Protein AF-A0A967KIM6-F1 (afdb_monomer_lite)

Secondary structure (DSSP, 8-state):
-PPPPHHHHHHHHH--SHHHHHHHHHHHHHTT-HHHHHHHHHHHHHH-TT-HHHHHHHHHHHHHTT-HHHHHHH-SS--HHHHHHTT-HHHHHHHHHHHHHH-TT-HHHHHHHHHHHHHTT-HHHHHHHHTTTTTTHHHHTS----HHHHHHHHHHHHHHHHH--HHHHHHHHHHHHHHHHSS----SHHHHHHHHHHHHHTT-HHHHHHHGGGGGG-SSPP-HHHHHT-GGGGGGTT-HHHHHHHHHHHHHHHHHHHHHHHHHHHHT---

Structure (mmCIF, N/CA/C/O backbone):
data_AF-A0A967KIM6-F1
#
_entry.id   AF-A0A967KIM6-F1
#
loop_
_atom_site.group_PDB
_atom_site.id
_atom_site.type_symbol
_atom_site.label_atom_id
_atom_site.label_alt_id
_atom_site.label_comp_id
_atom_site.label_asym_id
_atom_site.label_entity_id
_atom_site.label_seq_id
_atom_site.pdbx_PDB_ins_code
_atom_site.Cartn_x
_atom_site.Cartn_y
_atom_site.Cartn_z
_atom_site.occupancy
_atom_site.B_iso_or_equiv
_atom_site.auth_seq_id
_atom_site.auth_comp_id
_atom_site.auth_asym_id
_atom_site.auth_atom_id
_atom_site.pdbx_PDB_model_num
ATOM 1 N N . MET A 1 1 ? 11.044 12.280 -27.067 1.00 48.12 1 MET A N 1
ATOM 2 C CA . MET A 1 1 ? 11.956 12.608 -25.956 1.00 48.12 1 MET A CA 1
ATOM 3 C C . MET A 1 1 ? 11.831 14.060 -25.535 1.00 48.12 1 MET A C 1
ATOM 5 O O . MET A 1 1 ? 12.559 14.940 -25.991 1.00 48.12 1 MET A O 1
ATOM 9 N N . GLU A 1 2 ? 10.871 14.300 -24.650 1.00 50.97 2 GLU A N 1
ATOM 10 C CA . GLU A 1 2 ? 10.953 15.397 -23.688 1.00 50.97 2 GLU A CA 1
ATOM 11 C C . GLU A 1 2 ? 12.298 15.281 -22.944 1.00 50.97 2 GLU A C 1
ATOM 13 O O . GLU A 1 2 ? 12.775 14.167 -22.712 1.00 50.97 2 GLU A O 1
ATOM 18 N N . LYS A 1 3 ? 12.982 16.397 -22.661 1.00 58.88 3 LYS A N 1
ATOM 19 C CA . LYS A 1 3 ? 14.259 16.331 -21.932 1.00 58.88 3 LYS A CA 1
ATOM 20 C C . LYS A 1 3 ? 14.000 15.698 -20.567 1.00 58.88 3 LYS A C 1
ATOM 22 O O . LYS A 1 3 ? 13.143 16.191 -19.837 1.00 58.88 3 LYS A O 1
ATOM 27 N N . LEU A 1 4 ? 14.745 14.643 -20.238 1.00 64.88 4 LEU A N 1
ATOM 28 C CA . LEU A 1 4 ? 14.699 14.045 -18.909 1.00 64.88 4 LEU A CA 1
ATOM 29 C C . LEU A 1 4 ? 14.983 15.133 -17.855 1.00 64.88 4 LEU A C 1
ATOM 31 O O . LEU A 1 4 ? 15.808 16.022 -18.103 1.00 64.88 4 LEU A O 1
ATOM 35 N N . PRO A 1 5 ? 14.298 15.107 -16.697 1.00 75.31 5 PRO A N 1
ATOM 36 C CA . PRO A 1 5 ? 14.637 15.966 -15.573 1.00 75.31 5 PRO A CA 1
ATOM 37 C C . PRO A 1 5 ? 16.145 15.905 -15.274 1.00 75.31 5 PRO A C 1
ATOM 39 O O . PRO A 1 5 ? 16.721 14.818 -15.375 1.00 75.31 5 PRO A O 1
ATOM 42 N N . PRO A 1 6 ? 16.783 17.022 -14.867 1.00 82.12 6 PRO A N 1
ATOM 43 C CA . PRO A 1 6 ? 18.225 17.063 -14.614 1.00 82.12 6 PRO A CA 1
ATOM 44 C C . PRO A 1 6 ? 18.710 15.933 -13.703 1.00 82.12 6 PRO A C 1
ATOM 46 O O . PRO A 1 6 ? 19.681 15.275 -14.032 1.00 82.12 6 PRO A O 1
ATOM 49 N N . VAL A 1 7 ? 17.948 15.608 -12.651 1.00 83.56 7 VAL A N 1
ATOM 50 C CA . VAL A 1 7 ? 18.282 14.520 -11.717 1.00 83.56 7 VAL A CA 1
ATOM 51 C C . VAL A 1 7 ? 18.381 13.142 -12.381 1.00 83.56 7 VAL A C 1
ATOM 53 O O . VAL A 1 7 ? 19.231 12.352 -11.997 1.00 83.56 7 VAL A O 1
ATOM 56 N N . ILE A 1 8 ? 17.548 12.841 -13.384 1.00 81.56 8 ILE A N 1
ATOM 57 C CA . ILE A 1 8 ? 17.617 11.556 -14.098 1.00 81.56 8 ILE A CA 1
ATOM 58 C C . ILE A 1 8 ? 18.852 11.533 -14.997 1.00 81.56 8 ILE A C 1
ATOM 60 O O . ILE A 1 8 ? 19.561 10.535 -15.024 1.00 81.56 8 ILE A O 1
ATOM 64 N N . THR A 1 9 ? 19.139 12.657 -15.661 1.00 80.88 9 THR A N 1
ATOM 65 C CA . THR A 1 9 ? 20.346 12.793 -16.493 1.00 80.88 9 THR A CA 1
ATOM 66 C C . THR A 1 9 ? 21.602 12.631 -15.634 1.00 80.88 9 THR A C 1
ATOM 68 O O . THR A 1 9 ? 22.497 11.879 -15.998 1.00 80.88 9 THR A O 1
ATOM 71 N N . ASP A 1 10 ? 21.633 13.261 -14.456 1.00 83.31 10 ASP A N 1
ATOM 72 C CA . ASP A 1 10 ? 22.741 13.150 -13.505 1.00 83.31 10 ASP A CA 1
ATOM 73 C C . ASP A 1 10 ? 22.936 11.697 -13.026 1.00 83.31 10 ASP A C 1
ATOM 75 O O . ASP A 1 10 ? 24.069 11.239 -12.900 1.00 83.31 10 ASP A O 1
ATOM 79 N N . ILE A 1 11 ? 21.850 10.951 -12.773 1.00 84.44 11 ILE A N 1
ATOM 80 C CA . ILE A 1 11 ? 21.923 9.535 -12.370 1.00 84.44 11 ILE A CA 1
ATOM 81 C C . ILE A 1 11 ? 22.525 8.677 -13.489 1.00 84.44 11 ILE A C 1
ATOM 83 O O . ILE A 1 11 ? 23.460 7.922 -13.223 1.00 84.44 11 ILE A O 1
ATOM 87 N N . GLU A 1 12 ? 22.026 8.810 -14.722 1.00 79.00 12 GLU A N 1
ATOM 88 C CA . GLU A 1 12 ? 22.531 8.054 -15.878 1.00 79.00 12 GLU A CA 1
ATOM 89 C C . GLU A 1 12 ? 24.001 8.378 -16.186 1.00 79.00 12 GLU A C 1
ATOM 91 O O . GLU A 1 12 ? 24.784 7.483 -16.499 1.00 79.00 12 GLU A O 1
ATOM 96 N N . GLU A 1 13 ? 24.405 9.649 -16.069 1.00 81.31 13 GLU A N 1
ATOM 97 C CA . GLU A 1 13 ? 25.794 10.070 -16.293 1.00 81.31 13 GLU A CA 1
ATOM 98 C C . GLU A 1 13 ? 26.760 9.520 -15.231 1.00 81.31 13 G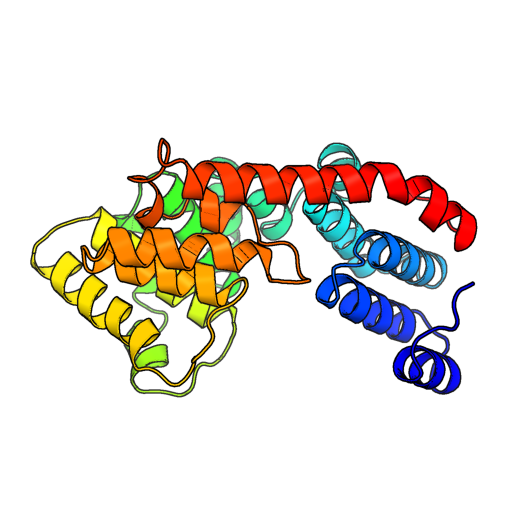LU A C 1
ATOM 100 O O . GLU A 1 13 ? 27.939 9.296 -15.522 1.00 81.31 13 GLU A O 1
ATOM 105 N N . LEU A 1 14 ? 26.282 9.303 -14.001 1.00 80.81 14 LEU A N 1
ATOM 106 C CA . LEU A 1 14 ? 27.090 8.772 -12.904 1.00 80.81 14 LEU A CA 1
ATOM 107 C C . LEU A 1 14 ? 27.183 7.240 -12.931 1.00 80.81 14 LEU A C 1
ATOM 109 O O . LEU A 1 14 ? 28.257 6.699 -12.655 1.00 80.81 14 LEU A O 1
ATOM 113 N N . PHE A 1 15 ? 26.088 6.547 -13.258 1.00 79.31 15 PHE A N 1
ATOM 114 C CA . PHE A 1 15 ? 26.016 5.086 -13.292 1.00 79.31 15 PHE A CA 1
ATOM 115 C C . PHE A 1 15 ? 25.041 4.621 -14.391 1.00 79.31 15 PHE A C 1
ATOM 117 O O . PHE A 1 15 ? 23.846 4.888 -14.315 1.00 79.31 15 PHE A O 1
ATOM 124 N N . ASP A 1 16 ? 25.527 3.869 -15.380 1.00 80.12 16 ASP A N 1
ATOM 125 C CA . ASP A 1 16 ? 24.699 3.219 -16.412 1.00 80.12 16 ASP A CA 1
ATOM 126 C C . ASP A 1 16 ? 24.683 1.703 -16.160 1.00 80.12 16 ASP A C 1
ATOM 128 O O . ASP A 1 16 ? 25.532 0.958 -16.656 1.00 80.12 16 ASP A O 1
ATOM 132 N N . ASN A 1 17 ? 23.804 1.259 -15.258 1.00 89.38 17 ASN A N 1
ATOM 133 C CA . ASN A 1 17 ? 23.662 -0.139 -14.858 1.00 89.38 17 ASN A CA 1
ATOM 134 C C . ASN A 1 17 ? 22.228 -0.437 -14.383 1.00 89.38 17 ASN A C 1
ATOM 136 O O . ASN A 1 17 ? 21.389 0.455 -14.289 1.00 89.38 17 ASN A O 1
ATOM 140 N N . ALA A 1 18 ? 21.938 -1.703 -14.076 1.00 92.44 18 ALA A N 1
ATOM 141 C CA . ALA A 1 18 ? 20.600 -2.104 -13.645 1.00 92.44 18 ALA A CA 1
ATOM 142 C C . ALA A 1 18 ? 20.133 -1.363 -12.378 1.00 92.44 18 ALA A C 1
ATOM 144 O O . ALA A 1 18 ? 18.971 -0.975 -12.290 1.00 92.44 18 ALA A O 1
ATOM 145 N N . GLU A 1 19 ? 21.040 -1.094 -11.435 1.00 91.12 19 GLU A N 1
ATOM 146 C CA . GLU A 1 19 ? 20.719 -0.378 -10.197 1.00 91.12 19 GLU A CA 1
ATOM 147 C C . GLU A 1 19 ? 20.278 1.068 -10.464 1.00 91.12 19 GLU A C 1
ATOM 149 O O . GLU A 1 19 ? 19.301 1.543 -9.881 1.00 91.12 19 GLU A O 1
ATOM 154 N N . SER A 1 20 ? 20.940 1.778 -11.383 1.00 92.69 20 SER A N 1
ATOM 155 C CA . SER A 1 20 ? 20.534 3.141 -11.732 1.00 92.69 20 SER A CA 1
ATOM 156 C C . SER A 1 20 ? 19.160 3.169 -12.398 1.00 92.69 20 SER A C 1
ATOM 158 O O . SER A 1 20 ? 18.335 4.025 -12.068 1.00 92.69 20 SER A O 1
ATOM 160 N N . TYR A 1 21 ? 18.854 2.188 -13.249 1.00 94.69 21 TYR A N 1
ATOM 161 C CA . TYR A 1 21 ? 17.522 2.032 -13.833 1.00 94.69 21 TYR A CA 1
ATOM 162 C C . TYR A 1 21 ? 16.456 1.718 -12.777 1.00 94.69 21 TYR A C 1
ATOM 164 O O 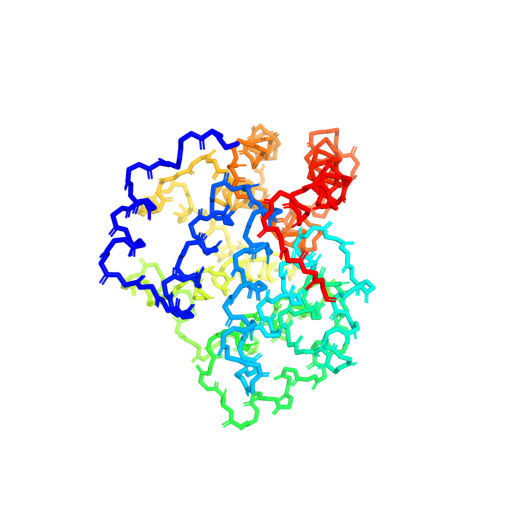. TYR A 1 21 ? 15.366 2.287 -12.844 1.00 94.69 21 TYR A O 1
ATOM 172 N N . SER A 1 22 ? 16.765 0.904 -11.763 1.00 93.75 22 SER A N 1
ATOM 173 C CA . SER A 1 22 ? 15.872 0.657 -10.620 1.00 93.75 22 SER A CA 1
ATOM 174 C C . SER A 1 22 ? 15.566 1.935 -9.834 1.00 93.75 22 SER A C 1
ATOM 176 O O . SER A 1 22 ? 14.404 2.202 -9.513 1.00 93.75 22 SER A O 1
ATOM 178 N N . VAL A 1 23 ? 16.576 2.775 -9.581 1.00 93.25 23 VAL A N 1
ATOM 179 C CA . VAL A 1 23 ? 16.388 4.075 -8.912 1.00 93.25 23 VAL A CA 1
ATOM 180 C C . VAL A 1 23 ? 15.513 5.007 -9.754 1.00 93.25 23 VAL A C 1
ATOM 182 O O . VAL A 1 23 ? 14.581 5.621 -9.229 1.00 93.25 23 VAL A O 1
ATOM 185 N N . ILE A 1 24 ? 15.761 5.098 -11.065 1.00 94.31 24 ILE A N 1
ATOM 186 C CA . ILE A 1 24 ? 14.944 5.923 -11.966 1.00 94.31 24 ILE A CA 1
ATOM 187 C C . ILE A 1 24 ? 13.502 5.405 -12.011 1.00 94.31 24 ILE A C 1
ATOM 189 O O . ILE A 1 24 ? 12.566 6.205 -11.938 1.00 94.31 24 ILE A O 1
ATOM 193 N N . ALA A 1 25 ? 13.307 4.086 -12.075 1.00 95.94 25 ALA A N 1
ATOM 194 C CA . ALA A 1 25 ? 11.985 3.473 -12.037 1.00 95.94 25 ALA A CA 1
ATOM 195 C C . ALA A 1 25 ? 11.225 3.851 -10.758 1.00 95.94 25 ALA A C 1
ATOM 197 O O . ALA A 1 25 ? 10.058 4.233 -10.823 1.00 95.94 25 ALA A O 1
ATOM 198 N N . TRP A 1 26 ? 11.888 3.809 -9.599 1.00 93.38 26 TRP A N 1
ATOM 199 C CA . TRP A 1 26 ? 11.285 4.209 -8.327 1.00 93.38 26 TRP A CA 1
ATOM 200 C C . TRP A 1 26 ? 10.884 5.690 -8.307 1.00 93.38 26 TRP A C 1
ATOM 202 O O . TRP A 1 26 ? 9.751 6.017 -7.955 1.00 93.38 26 TRP A O 1
ATOM 212 N N . LEU A 1 27 ? 11.754 6.589 -8.780 1.00 93.00 27 LEU A N 1
ATOM 213 C CA . LEU A 1 27 ? 11.433 8.017 -8.894 1.00 93.00 27 LEU A CA 1
ATOM 214 C C . LEU A 1 27 ? 10.233 8.269 -9.817 1.00 93.00 27 LEU A C 1
ATOM 216 O O . LEU A 1 27 ? 9.377 9.098 -9.502 1.00 93.00 27 LEU A O 1
ATOM 220 N N . LYS A 1 28 ? 10.159 7.544 -10.939 1.00 94.50 28 LYS A N 1
ATOM 221 C CA . LYS A 1 28 ? 9.036 7.616 -11.880 1.00 94.50 28 LYS A CA 1
ATOM 222 C C . LYS A 1 28 ? 7.737 7.097 -11.280 1.00 94.50 28 LYS A C 1
ATOM 224 O O . LYS A 1 28 ? 6.684 7.686 -11.505 1.00 94.50 28 LYS A O 1
ATOM 229 N N . GLU A 1 29 ? 7.788 6.042 -10.476 1.00 94.62 29 GLU A N 1
ATOM 230 C CA . GLU A 1 29 ? 6.603 5.567 -9.766 1.00 94.62 29 GLU A CA 1
ATOM 231 C C . GLU A 1 29 ? 6.096 6.620 -8.767 1.00 94.62 29 GLU A C 1
ATOM 233 O O . GLU A 1 29 ? 4.910 6.959 -8.768 1.00 94.62 29 GLU A O 1
ATOM 238 N N . MET A 1 30 ? 6.998 7.193 -7.963 1.00 89.75 30 MET A N 1
ATOM 239 C CA . MET A 1 30 ? 6.654 8.225 -6.980 1.00 89.75 30 MET A CA 1
ATOM 240 C C . MET A 1 30 ? 6.085 9.497 -7.623 1.00 89.75 30 MET A C 1
ATOM 242 O O . MET A 1 30 ? 5.240 10.164 -7.021 1.00 89.75 30 MET A O 1
ATOM 246 N N . SER A 1 31 ? 6.510 9.834 -8.846 1.00 91.38 31 SER A N 1
ATOM 247 C CA . SER A 1 31 ? 5.954 10.951 -9.623 1.00 91.38 31 SER A CA 1
ATOM 248 C C . SER A 1 31 ? 4.643 10.611 -10.345 1.00 91.38 31 SER A C 1
ATOM 250 O O . SER A 1 31 ? 4.077 11.473 -11.018 1.00 91.38 31 SER A O 1
ATOM 252 N N . GLY A 1 32 ? 4.127 9.385 -10.198 1.00 92.75 32 GLY A N 1
ATOM 253 C CA . GLY A 1 32 ? 2.902 8.922 -10.853 1.00 92.75 32 GLY A CA 1
ATOM 254 C C . GLY A 1 32 ? 3.084 8.477 -12.305 1.00 92.75 32 GLY A C 1
ATOM 255 O O . GLY A 1 32 ? 2.112 8.090 -12.954 1.00 92.75 32 GLY A O 1
ATOM 256 N N . GLU A 1 33 ? 4.313 8.497 -12.817 1.00 95.62 33 GLU A N 1
ATOM 257 C CA . GLU A 1 33 ? 4.701 8.066 -14.162 1.00 95.62 33 GLU A CA 1
ATOM 258 C C . GLU A 1 33 ? 4.968 6.549 -14.193 1.00 95.62 33 GLU A C 1
ATOM 260 O O . GLU A 1 33 ? 6.021 6.083 -14.634 1.00 95.62 33 GLU A O 1
ATOM 265 N N . VAL A 1 34 ? 4.011 5.759 -13.694 1.00 97.50 34 VAL A N 1
ATOM 266 C CA . VAL A 1 34 ? 4.160 4.304 -13.495 1.00 97.50 34 VAL A CA 1
ATOM 267 C C . VAL A 1 34 ? 4.426 3.561 -14.811 1.00 97.50 34 VAL A C 1
ATOM 269 O O . VAL A 1 34 ? 5.152 2.573 -14.828 1.00 97.50 34 VAL A O 1
ATOM 272 N N . ASP A 1 35 ? 3.915 4.060 -15.938 1.00 98.12 35 ASP A N 1
ATOM 273 C CA . ASP A 1 35 ? 4.201 3.504 -17.263 1.00 98.12 35 ASP A CA 1
ATOM 274 C C . ASP A 1 35 ? 5.690 3.601 -17.632 1.00 98.12 35 ASP A C 1
ATOM 276 O O . ASP A 1 35 ? 6.262 2.666 -18.191 1.00 98.12 35 ASP A O 1
ATOM 280 N N . GLN A 1 36 ? 6.342 4.712 -17.276 1.00 97.56 36 GLN A N 1
ATOM 281 C CA . GLN A 1 36 ? 7.787 4.860 -17.444 1.00 97.56 36 GLN A CA 1
ATOM 282 C C . GLN A 1 36 ? 8.558 4.053 -16.404 1.00 97.56 36 GLN A C 1
ATOM 284 O O . GLN A 1 36 ? 9.616 3.525 -16.732 1.00 97.56 36 GLN A O 1
ATOM 289 N N . ALA A 1 37 ? 8.044 3.930 -15.176 1.00 98.12 37 ALA A N 1
ATOM 290 C CA . ALA A 1 37 ? 8.649 3.062 -14.168 1.00 98.12 37 ALA A CA 1
ATOM 291 C C . ALA A 1 37 ? 8.762 1.618 -14.682 1.00 98.12 37 ALA A C 1
ATOM 293 O O . ALA A 1 37 ? 9.843 1.042 -14.619 1.00 98.12 37 ALA A O 1
ATOM 294 N N . ILE A 1 38 ? 7.696 1.086 -15.296 1.00 98.62 38 ILE A N 1
ATOM 295 C CA . ILE A 1 38 ? 7.708 -0.238 -15.941 1.00 98.62 38 ILE A CA 1
ATOM 296 C C . ILE A 1 38 ? 8.789 -0.303 -17.025 1.00 98.62 38 ILE A C 1
ATOM 298 O O . ILE A 1 38 ? 9.582 -1.242 -17.038 1.00 98.62 38 ILE A O 1
ATOM 302 N N . ALA A 1 39 ? 8.864 0.697 -17.908 1.00 98.31 39 ALA A N 1
ATOM 303 C CA . ALA A 1 39 ? 9.864 0.721 -18.974 1.00 98.31 3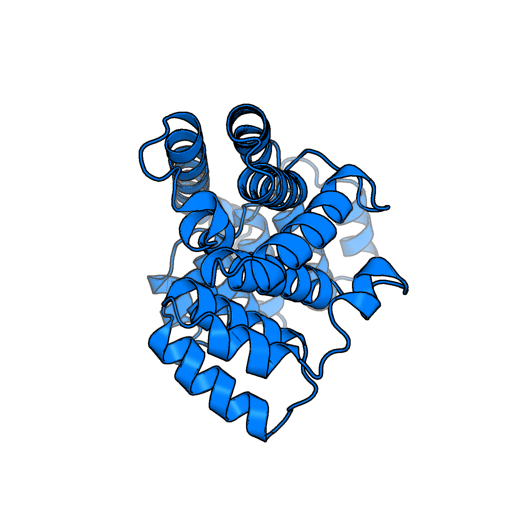9 ALA A CA 1
ATOM 304 C C . ALA A 1 39 ? 11.309 0.705 -18.435 1.00 98.31 39 ALA A C 1
ATOM 306 O O . ALA A 1 39 ? 12.160 -0.011 -18.961 1.00 98.31 39 ALA A O 1
ATOM 307 N N . TRP A 1 40 ? 11.586 1.452 -17.364 1.00 97.50 40 TRP A N 1
ATOM 308 C CA . TRP A 1 40 ? 12.896 1.459 -16.709 1.00 97.50 40 TRP A CA 1
ATOM 309 C C . TRP A 1 40 ? 13.213 0.141 -16.004 1.00 97.50 40 TRP A C 1
ATOM 311 O O . TRP A 1 40 ? 14.328 -0.360 -16.136 1.00 97.50 40 TRP A O 1
ATOM 321 N N . THR A 1 41 ? 12.245 -0.468 -15.318 1.00 98.38 41 THR A N 1
ATOM 322 C CA . THR A 1 41 ? 12.446 -1.786 -14.700 1.00 98.38 41 THR A CA 1
ATOM 323 C C . THR A 1 41 ? 12.674 -2.877 -15.751 1.00 98.38 41 THR A C 1
ATOM 325 O O . THR A 1 41 ? 13.508 -3.753 -15.535 1.00 98.38 41 THR A O 1
ATOM 328 N N . LEU A 1 42 ? 12.030 -2.804 -16.925 1.00 98.31 42 LEU A N 1
ATOM 329 C CA . LEU A 1 42 ? 12.328 -3.707 -18.046 1.00 98.31 42 LEU A CA 1
ATOM 330 C C . LEU A 1 42 ? 13.777 -3.558 -18.520 1.00 98.31 42 LEU A C 1
ATOM 332 O O . LEU A 1 42 ? 14.453 -4.563 -18.708 1.00 98.31 42 LEU A O 1
ATOM 336 N N . ARG A 1 43 ? 14.302 -2.329 -18.622 1.00 96.44 43 ARG A N 1
ATOM 337 C CA . ARG A 1 43 ? 15.727 -2.130 -18.938 1.00 96.44 43 ARG A CA 1
ATOM 338 C C . ARG A 1 43 ? 16.648 -2.734 -17.878 1.00 96.44 43 ARG A C 1
ATOM 340 O O . ARG A 1 43 ? 17.663 -3.324 -18.234 1.00 96.44 43 ARG A O 1
ATOM 347 N N . ALA A 1 44 ? 16.310 -2.592 -16.595 1.00 96.75 44 ALA A N 1
ATOM 348 C CA . ALA A 1 44 ? 17.090 -3.179 -15.504 1.00 96.75 44 ALA A CA 1
ATOM 349 C C . ALA A 1 44 ? 17.120 -4.715 -15.609 1.00 96.75 44 ALA A C 1
ATOM 351 O O . ALA A 1 44 ? 18.192 -5.319 -15.580 1.00 96.75 44 ALA A O 1
ATOM 352 N N . ARG A 1 45 ? 15.955 -5.329 -15.852 1.00 97.25 45 ARG A N 1
ATOM 353 C CA . ARG A 1 45 ? 15.815 -6.766 -16.122 1.00 97.25 45 ARG A CA 1
ATOM 354 C C . ARG A 1 45 ? 16.622 -7.208 -17.340 1.00 97.25 45 ARG A C 1
ATOM 356 O O . ARG A 1 45 ? 17.283 -8.234 -17.283 1.00 97.25 45 ARG A O 1
ATOM 363 N N . ASP A 1 46 ? 16.574 -6.466 -18.441 1.00 96.12 46 ASP A N 1
ATOM 364 C CA . ASP A 1 46 ? 17.273 -6.849 -19.673 1.00 96.12 46 ASP A CA 1
ATOM 365 C C . ASP A 1 46 ? 18.805 -6.820 -19.496 1.00 96.12 46 ASP A C 1
ATOM 367 O O . ASP A 1 46 ? 19.519 -7.587 -20.146 1.00 96.12 46 ASP A O 1
ATOM 371 N N . LEU A 1 47 ? 19.315 -5.979 -18.585 1.00 95.75 47 LEU A N 1
ATOM 372 C CA . LEU A 1 47 ? 20.721 -5.986 -18.166 1.00 95.75 47 LEU A CA 1
ATOM 373 C C . LEU A 1 47 ? 21.053 -7.139 -17.205 1.00 95.75 47 LEU A C 1
ATOM 375 O O . LEU A 1 47 ? 22.145 -7.705 -17.285 1.00 95.75 47 LEU A O 1
ATOM 379 N N . GLU A 1 48 ? 20.130 -7.499 -16.313 1.00 96.62 48 GLU A N 1
ATOM 380 C CA . GLU A 1 48 ? 20.296 -8.551 -15.305 1.00 96.62 48 GLU A CA 1
ATOM 381 C C . GLU A 1 48 ? 19.133 -9.563 -15.333 1.00 96.62 48 GLU A C 1
ATOM 383 O O . GLU A 1 48 ? 18.322 -9.615 -14.406 1.00 96.62 48 GLU A O 1
ATOM 388 N N . PRO A 1 49 ? 19.046 -10.420 -16.365 1.00 95.50 49 PRO A N 1
ATOM 389 C CA . PRO A 1 49 ? 17.876 -11.282 -16.570 1.00 95.50 49 PRO A CA 1
ATOM 390 C C . PRO A 1 49 ? 17.713 -12.373 -15.504 1.00 95.50 49 PRO A C 1
ATOM 392 O O . PRO A 1 49 ? 16.635 -12.938 -15.352 1.00 95.50 49 PRO A O 1
ATOM 395 N N . GLU A 1 50 ? 18.785 -12.684 -14.776 1.00 95.44 50 GLU A N 1
ATOM 396 C CA . GLU A 1 50 ? 18.804 -13.681 -13.699 1.00 95.44 50 GLU A CA 1
ATOM 397 C C . GLU A 1 50 ? 18.453 -13.069 -12.332 1.00 95.44 50 GLU A C 1
ATOM 399 O O . GLU A 1 50 ? 18.343 -13.804 -11.352 1.00 95.44 50 GLU A O 1
ATOM 404 N N . ASN A 1 51 ? 18.309 -11.741 -12.236 1.00 95.56 51 ASN A N 1
ATOM 405 C CA . ASN A 1 51 ? 17.979 -11.073 -10.983 1.00 95.56 51 ASN A CA 1
ATOM 406 C C . ASN A 1 51 ? 16.450 -11.088 -10.771 1.00 95.56 51 ASN A C 1
ATOM 408 O O . ASN A 1 51 ? 15.719 -10.401 -11.494 1.00 95.56 51 ASN A O 1
ATOM 412 N N . PRO A 1 52 ? 15.944 -11.863 -9.793 1.00 94.94 52 PRO A N 1
ATOM 413 C CA . PRO A 1 52 ? 14.509 -12.025 -9.598 1.00 94.94 52 PRO A CA 1
ATOM 414 C C . PRO A 1 52 ? 13.835 -10.744 -9.091 1.00 94.94 52 PRO A C 1
ATOM 416 O O . PRO A 1 52 ? 12.638 -10.571 -9.317 1.00 94.94 52 PRO A O 1
ATOM 419 N N . ASP A 1 53 ? 14.580 -9.820 -8.476 1.00 95.12 53 ASP A N 1
ATOM 420 C CA . ASP A 1 53 ? 14.035 -8.573 -7.931 1.00 95.12 53 ASP A CA 1
ATOM 421 C C . ASP A 1 53 ? 13.409 -7.703 -9.027 1.00 95.12 53 ASP A C 1
ATOM 423 O O . ASP A 1 53 ? 12.356 -7.100 -8.814 1.00 95.12 53 ASP A O 1
ATOM 427 N N . HIS A 1 54 ? 13.977 -7.709 -10.240 1.00 95.81 54 HIS A N 1
ATOM 428 C CA . HIS A 1 54 ? 13.399 -6.988 -11.380 1.00 95.81 54 HIS A CA 1
ATOM 429 C C . HIS A 1 54 ? 12.052 -7.578 -11.806 1.00 95.81 54 HIS A C 1
ATOM 431 O O . HIS A 1 54 ? 11.139 -6.838 -12.170 1.00 95.81 54 HIS A O 1
ATOM 437 N N . VAL A 1 55 ? 11.900 -8.904 -11.734 1.00 96.06 55 VAL A N 1
ATOM 438 C CA . VAL A 1 55 ? 10.643 -9.593 -12.071 1.00 96.06 55 VAL A CA 1
ATOM 439 C C . VAL A 1 55 ? 9.573 -9.304 -11.021 1.00 96.06 55 VAL A C 1
ATOM 441 O O . VAL A 1 55 ? 8.465 -8.910 -11.389 1.00 96.06 55 VAL A O 1
ATOM 444 N N . TYR A 1 56 ? 9.911 -9.409 -9.730 1.00 95.50 56 TYR A N 1
ATOM 445 C CA . TYR A 1 56 ? 9.004 -9.039 -8.636 1.00 95.50 56 TYR A CA 1
ATOM 446 C C . TYR A 1 56 ? 8.562 -7.581 -8.748 1.00 95.50 56 TYR A C 1
ATOM 448 O O . TYR A 1 56 ? 7.379 -7.259 -8.627 1.00 95.50 56 TYR A O 1
ATOM 456 N N . ARG A 1 57 ? 9.506 -6.685 -9.050 1.00 96.62 57 ARG A N 1
ATOM 457 C CA . ARG A 1 57 ? 9.211 -5.266 -9.216 1.00 96.62 57 ARG A CA 1
ATOM 458 C C . ARG A 1 57 ? 8.291 -4.995 -10.404 1.00 96.62 57 ARG A C 1
ATOM 460 O O . ARG A 1 57 ? 7.388 -4.169 -10.289 1.00 96.62 57 ARG A O 1
ATOM 467 N N . LEU A 1 58 ? 8.478 -5.684 -11.531 1.00 97.94 58 LEU A N 1
ATOM 468 C CA . LEU A 1 58 ? 7.551 -5.583 -12.660 1.00 97.94 58 LEU A CA 1
ATOM 469 C C . LEU A 1 58 ? 6.152 -6.056 -12.262 1.00 97.94 58 LEU A C 1
ATOM 471 O O . LEU A 1 58 ? 5.187 -5.347 -12.541 1.00 97.94 58 LEU A O 1
ATOM 475 N N . ALA A 1 59 ? 6.031 -7.198 -11.580 1.00 98.00 59 ALA A N 1
ATOM 476 C CA . ALA A 1 59 ? 4.739 -7.710 -11.129 1.00 98.00 59 ALA A CA 1
ATOM 477 C C . ALA A 1 59 ? 4.004 -6.696 -10.229 1.00 98.00 59 ALA A C 1
ATOM 479 O O . ALA A 1 59 ? 2.826 -6.410 -10.457 1.00 98.00 59 ALA A O 1
ATOM 480 N N . ASP A 1 60 ? 4.711 -6.070 -9.283 1.00 96.38 60 ASP A N 1
ATOM 481 C CA . ASP A 1 60 ? 4.181 -5.004 -8.420 1.00 96.38 60 ASP A CA 1
ATOM 482 C C . ASP A 1 60 ? 3.732 -3.757 -9.207 1.00 96.38 60 ASP A C 1
ATOM 484 O O . ASP A 1 60 ? 2.644 -3.218 -8.973 1.00 96.38 60 ASP A O 1
ATOM 488 N N . LEU A 1 61 ? 4.509 -3.314 -10.201 1.00 97.75 61 LEU A N 1
ATOM 489 C CA . LEU A 1 61 ? 4.145 -2.165 -11.039 1.00 97.75 61 LEU A CA 1
ATOM 490 C C . LEU A 1 61 ? 2.930 -2.459 -11.938 1.00 97.75 61 LEU A C 1
ATOM 492 O O . LEU A 1 61 ? 2.035 -1.615 -12.060 1.00 97.75 61 LEU A O 1
ATOM 496 N N . TYR A 1 62 ? 2.842 -3.661 -12.518 1.00 98.25 62 TYR A N 1
ATOM 497 C CA . TYR A 1 62 ? 1.664 -4.094 -13.279 1.00 98.25 62 TYR A CA 1
ATOM 498 C C . TYR A 1 62 ? 0.419 -4.196 -12.382 1.00 98.25 62 TYR A C 1
ATOM 500 O O . TYR A 1 62 ? -0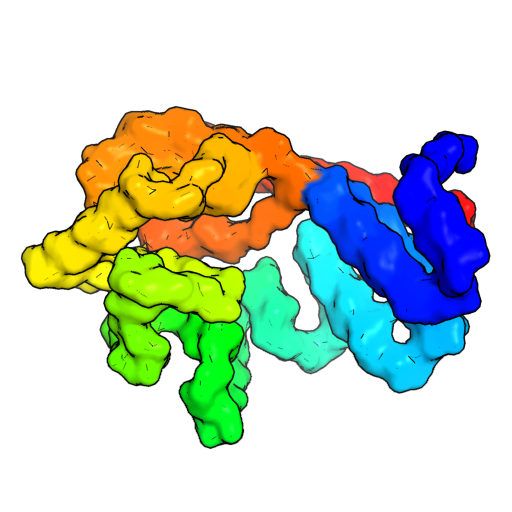.654 -3.699 -12.739 1.00 98.25 62 TYR A O 1
ATOM 508 N N . ALA A 1 63 ? 0.558 -4.718 -11.162 1.00 97.69 63 ALA A N 1
ATOM 509 C CA . ALA A 1 63 ? -0.509 -4.713 -10.161 1.00 97.69 63 ALA A CA 1
ATOM 510 C C . ALA A 1 63 ? -0.919 -3.286 -9.745 1.00 97.69 63 ALA A C 1
ATOM 512 O O . ALA A 1 63 ? -2.107 -2.984 -9.583 1.00 97.69 63 ALA A O 1
ATOM 513 N N . THR A 1 64 ? 0.041 -2.364 -9.655 1.00 96.25 64 THR A N 1
ATOM 514 C CA . THR A 1 64 ? -0.192 -0.944 -9.353 1.00 96.25 64 THR A CA 1
ATOM 515 C C . THR A 1 64 ? -1.009 -0.236 -10.436 1.00 96.25 64 THR A C 1
ATOM 517 O O . THR A 1 64 ? -1.803 0.651 -10.119 1.00 96.25 64 THR A O 1
ATOM 520 N N . ILE A 1 65 ? -0.931 -0.660 -11.699 1.00 97.19 65 ILE A N 1
ATOM 521 C CA . ILE A 1 65 ? -1.825 -0.167 -12.764 1.00 97.19 65 ILE A CA 1
ATOM 522 C C . ILE A 1 65 ? -3.091 -1.023 -12.943 1.00 97.19 65 ILE A C 1
ATOM 524 O O . ILE A 1 65 ? -3.893 -0.759 -13.838 1.00 97.19 65 ILE A O 1
ATOM 528 N N . GLY A 1 66 ? -3.311 -2.018 -12.077 1.00 96.25 66 GLY A N 1
ATOM 529 C CA . GLY A 1 66 ? -4.480 -2.902 -12.106 1.00 96.25 66 GLY A CA 1
ATOM 530 C C . GLY A 1 66 ? -4.444 -3.968 -13.206 1.00 96.25 66 GLY A C 1
ATOM 531 O O . GLY A 1 66 ? -5.486 -4.532 -13.539 1.00 96.25 66 GLY A O 1
ATOM 532 N N . ASP A 1 67 ? -3.277 -4.237 -13.793 1.00 97.94 67 ASP A N 1
ATOM 533 C CA . ASP A 1 67 ? -3.065 -5.345 -14.725 1.00 97.94 67 ASP A CA 1
ATOM 534 C C . ASP A 1 67 ? -2.574 -6.590 -13.971 1.00 97.94 67 ASP A C 1
ATOM 536 O O . ASP A 1 67 ? -1.406 -6.982 -14.009 1.00 97.94 67 ASP A O 1
ATOM 540 N N . PHE A 1 68 ? -3.497 -7.197 -13.224 1.00 97.81 68 PHE A N 1
ATOM 541 C CA . PHE A 1 68 ? -3.202 -8.390 -12.431 1.00 97.81 68 PHE A CA 1
ATOM 542 C C . PHE A 1 68 ? -2.957 -9.636 -13.285 1.00 97.81 68 PHE A C 1
ATOM 544 O O . PHE A 1 68 ? -2.323 -10.573 -12.808 1.00 97.81 68 PHE A O 1
ATOM 551 N N . GLU A 1 69 ? -3.440 -9.665 -14.531 1.00 98.31 69 GLU A N 1
ATOM 552 C CA . GLU A 1 69 ? -3.171 -10.776 -15.444 1.00 98.31 69 GLU A CA 1
ATOM 553 C C . GLU A 1 69 ? -1.682 -10.819 -15.783 1.00 98.31 69 GLU A C 1
ATOM 555 O O . GLU A 1 69 ? -1.037 -11.844 -15.565 1.00 98.31 69 GLU A O 1
ATOM 560 N N . THR A 1 70 ? -1.120 -9.691 -16.220 1.00 98.38 70 THR A N 1
ATOM 561 C CA . THR A 1 70 ? 0.315 -9.583 -16.491 1.00 98.38 70 THR A CA 1
ATOM 562 C C . THR A 1 70 ? 1.149 -9.792 -15.227 1.00 98.38 70 THR A C 1
ATOM 564 O O . THR A 1 70 ? 2.141 -10.522 -15.259 1.00 98.38 70 THR A O 1
ATOM 567 N N . ALA A 1 71 ? 0.729 -9.226 -14.090 1.00 98.31 71 ALA A N 1
ATOM 568 C CA . ALA A 1 71 ? 1.426 -9.432 -12.820 1.00 98.31 71 ALA A CA 1
ATOM 569 C C . ALA A 1 71 ? 1.535 -10.925 -12.450 1.00 98.31 71 ALA A C 1
ATOM 571 O O . ALA A 1 71 ? 2.607 -11.385 -12.073 1.00 98.31 71 ALA A O 1
ATOM 572 N N . LEU A 1 72 ? 0.465 -11.705 -12.636 1.00 98.31 72 LEU A N 1
ATOM 573 C CA . LEU A 1 72 ? 0.462 -13.151 -12.382 1.00 98.31 72 LEU A CA 1
ATOM 574 C C . LEU A 1 72 ? 1.214 -13.969 -13.443 1.00 98.31 72 LEU A C 1
ATOM 576 O O . LEU A 1 72 ? 1.620 -15.094 -13.162 1.00 98.31 72 LEU A O 1
ATOM 580 N N . GLN A 1 73 ? 1.405 -13.453 -14.659 1.00 98.12 73 GLN A N 1
ATOM 581 C CA . GLN A 1 73 ? 2.294 -14.094 -15.636 1.00 98.12 73 GLN A CA 1
ATOM 582 C C . GLN A 1 73 ? 3.762 -13.972 -15.211 1.00 98.12 73 GLN A C 1
ATOM 584 O O . GLN A 1 73 ? 4.523 -14.926 -15.369 1.00 98.12 73 GLN A O 1
ATOM 589 N N . LEU A 1 74 ? 4.138 -12.818 -14.654 1.00 97.00 74 LEU A N 1
ATOM 590 C CA . LEU A 1 74 ? 5.476 -12.555 -14.119 1.00 97.00 74 LEU A CA 1
ATOM 591 C C . LEU A 1 74 ? 5.721 -13.296 -12.799 1.00 97.00 74 LEU A C 1
ATOM 593 O O . LEU A 1 74 ? 6.791 -13.866 -12.599 1.00 97.00 74 LEU A O 1
ATOM 597 N N . GLU A 1 75 ? 4.713 -13.334 -11.929 1.00 96.44 75 GLU A N 1
ATOM 598 C CA . GLU A 1 75 ? 4.763 -13.977 -10.618 1.00 96.44 75 GLU A CA 1
ATOM 599 C C . GLU A 1 75 ? 3.575 -14.948 -10.436 1.00 96.44 75 GLU A C 1
ATOM 601 O O . GLU A 1 75 ? 2.582 -14.626 -9.776 1.00 96.44 75 GLU A O 1
ATOM 606 N N . PRO A 1 76 ? 3.646 -16.172 -11.004 1.00 96.81 76 PRO A N 1
ATOM 607 C CA . PRO A 1 76 ? 2.544 -17.139 -10.926 1.00 96.81 76 PRO A CA 1
ATOM 608 C C . PRO A 1 76 ? 2.222 -17.621 -9.508 1.00 96.81 76 PRO A C 1
ATOM 610 O O . PRO A 1 76 ? 1.131 -18.136 -9.260 1.00 96.81 76 PRO A O 1
ATOM 613 N N . GLN A 1 77 ? 3.181 -17.487 -8.591 1.00 95.88 77 GLN A N 1
ATOM 614 C CA . GLN A 1 77 ? 3.030 -17.752 -7.163 1.00 95.88 77 GLN A CA 1
ATOM 615 C C . GLN A 1 77 ? 3.158 -16.416 -6.426 1.00 95.88 77 GLN A C 1
ATOM 617 O O . GLN A 1 77 ? 4.263 -16.076 -6.012 1.00 95.88 77 GLN A O 1
ATOM 622 N N . PRO A 1 78 ? 2.065 -15.639 -6.324 1.00 96.19 78 PRO A N 1
ATOM 623 C CA . PRO A 1 78 ? 2.120 -14.284 -5.798 1.00 96.19 78 PRO A CA 1
ATOM 624 C C . PRO A 1 78 ? 2.499 -14.294 -4.316 1.00 96.19 78 PRO A C 1
ATOM 626 O O . PRO A 1 78 ? 1.870 -14.994 -3.517 1.00 96.19 78 PRO A O 1
ATOM 629 N N . GLY A 1 79 ? 3.487 -13.483 -3.956 1.00 95.69 79 GLY A N 1
ATOM 630 C CA . GLY A 1 79 ? 3.821 -13.158 -2.580 1.00 95.69 79 GLY A CA 1
ATOM 631 C C . GLY A 1 79 ? 2.820 -12.188 -1.952 1.00 95.69 79 GLY A C 1
ATOM 632 O O . GLY A 1 79 ? 1.866 -11.715 -2.580 1.00 95.69 79 GLY A O 1
ATOM 633 N N . LEU A 1 80 ? 3.064 -11.851 -0.683 1.00 96.81 80 LEU A N 1
ATOM 634 C CA . LEU A 1 80 ? 2.126 -11.080 0.140 1.00 96.81 80 LEU A CA 1
ATOM 635 C C . LEU A 1 80 ? 1.744 -9.724 -0.473 1.00 96.81 80 LEU A C 1
ATOM 637 O O . LEU A 1 80 ? 0.570 -9.364 -0.459 1.00 96.81 80 LEU A O 1
ATOM 641 N N . GLY A 1 81 ? 2.703 -8.992 -1.050 1.00 94.81 81 GLY A N 1
ATOM 642 C CA . GLY A 1 81 ? 2.450 -7.674 -1.644 1.00 94.81 81 GLY A CA 1
ATOM 643 C C . GLY A 1 81 ? 1.507 -7.730 -2.850 1.00 94.81 81 GLY A C 1
ATOM 644 O O . GLY A 1 81 ? 0.568 -6.936 -2.951 1.00 94.81 81 GLY A O 1
ATOM 645 N N . LEU A 1 82 ? 1.695 -8.712 -3.734 1.00 96.62 82 LEU A N 1
ATOM 646 C CA . LEU A 1 82 ? 0.830 -8.892 -4.896 1.00 96.62 82 LEU A CA 1
ATOM 647 C C . LEU A 1 82 ? -0.562 -9.396 -4.478 1.00 96.62 82 LEU A C 1
ATOM 649 O O . LEU A 1 82 ? -1.576 -8.873 -4.949 1.00 96.62 82 LEU A O 1
ATOM 653 N N . LEU A 1 83 ? -0.636 -10.345 -3.536 1.00 98.06 83 LEU A N 1
ATOM 654 C CA . LEU A 1 83 ? -1.906 -10.782 -2.938 1.00 98.06 83 LEU A CA 1
ATOM 655 C C . LEU A 1 83 ? -2.668 -9.621 -2.291 1.00 98.06 83 LEU A C 1
ATOM 657 O O . LEU A 1 83 ? -3.888 -9.524 -2.450 1.00 98.06 83 LEU A O 1
ATOM 661 N N . PHE A 1 84 ? -1.947 -8.716 -1.625 1.00 97.38 84 PHE A N 1
ATOM 662 C CA . PHE A 1 84 ? -2.505 -7.523 -1.003 1.00 97.38 84 PHE A CA 1
ATOM 663 C C . PHE A 1 84 ? -3.142 -6.601 -2.044 1.00 97.38 84 PHE A C 1
ATOM 665 O O . PHE A 1 84 ? -4.313 -6.245 -1.920 1.00 97.38 84 PHE A O 1
ATOM 672 N N . GLN A 1 85 ? -2.423 -6.268 -3.119 1.00 96.00 85 GLN A N 1
ATOM 673 C CA . GLN A 1 85 ? -2.949 -5.428 -4.205 1.00 96.00 85 GLN A CA 1
ATOM 674 C C . GLN A 1 85 ? -4.167 -6.064 -4.895 1.00 96.00 85 GLN A C 1
ATOM 676 O O . GLN A 1 85 ? -5.124 -5.363 -5.232 1.00 96.00 85 GLN A O 1
ATOM 681 N N . MET A 1 86 ? -4.158 -7.391 -5.064 1.00 96.94 86 MET A N 1
ATOM 682 C CA . MET A 1 86 ? -5.274 -8.161 -5.625 1.00 96.94 86 MET A CA 1
ATOM 683 C C . MET A 1 86 ? -6.457 -8.334 -4.662 1.00 96.94 86 MET A C 1
ATOM 685 O O . MET A 1 86 ? -7.510 -8.811 -5.089 1.00 96.94 86 MET A O 1
ATOM 689 N N . ARG A 1 87 ? -6.304 -7.968 -3.382 1.00 97.44 87 ARG A N 1
ATOM 690 C CA . ARG A 1 87 ? -7.305 -8.170 -2.322 1.00 97.44 87 ARG A CA 1
ATOM 691 C C . ARG A 1 87 ? -7.678 -9.650 -2.133 1.00 97.44 87 ARG A C 1
ATOM 693 O O . ARG A 1 87 ? -8.827 -9.982 -1.843 1.00 97.44 87 ARG A O 1
ATOM 700 N N . ARG A 1 88 ? -6.714 -10.560 -2.324 1.00 98.06 88 ARG A N 1
ATOM 701 C CA . ARG A 1 88 ? -6.871 -12.016 -2.119 1.00 98.06 88 ARG A CA 1
ATOM 702 C C . ARG A 1 88 ? -6.607 -12.365 -0.652 1.00 98.06 88 ARG A C 1
ATOM 704 O O . ARG A 1 88 ? -5.593 -12.970 -0.325 1.00 98.06 88 ARG A O 1
ATOM 711 N N . TRP A 1 89 ? -7.514 -11.936 0.226 1.00 98.56 89 TRP A N 1
ATOM 712 C CA . TRP A 1 89 ? -7.289 -11.930 1.677 1.00 98.56 89 TRP A CA 1
ATOM 713 C C . TRP A 1 89 ? -7.066 -13.301 2.299 1.00 98.56 89 TRP A C 1
ATOM 715 O O . TRP A 1 89 ? -6.111 -13.447 3.048 1.00 98.56 89 TRP A O 1
ATOM 725 N N . GLU A 1 90 ? -7.878 -14.297 1.954 1.00 98.56 90 GLU A N 1
ATOM 726 C CA . GLU A 1 90 ? -7.745 -15.648 2.523 1.00 98.56 90 GLU A CA 1
ATOM 727 C C . GLU A 1 90 ? -6.366 -16.256 2.231 1.00 98.56 90 GLU A C 1
ATOM 729 O O . GLU A 1 90 ? -5.687 -16.755 3.118 1.00 98.56 90 GLU A O 1
ATOM 734 N N . GLU A 1 91 ? -5.897 -16.133 0.991 1.00 98.44 91 GLU A N 1
ATOM 735 C CA . GLU A 1 91 ? -4.597 -16.671 0.589 1.00 98.44 91 GLU A CA 1
ATOM 736 C C . GLU A 1 91 ? -3.426 -15.850 1.143 1.00 98.44 91 GLU A C 1
ATOM 738 O O . GLU A 1 91 ? -2.375 -16.409 1.451 1.00 98.44 91 GLU A O 1
ATOM 743 N N . LEU A 1 92 ? -3.604 -14.531 1.300 1.00 98.69 92 LEU A N 1
ATOM 744 C CA . LEU A 1 92 ? -2.637 -13.684 1.998 1.00 98.69 92 LEU A CA 1
ATOM 745 C C . LEU A 1 92 ? -2.504 -14.122 3.455 1.00 98.69 92 LEU A C 1
ATOM 747 O O . LEU A 1 92 ? -1.379 -14.257 3.926 1.00 98.69 92 LEU A O 1
ATOM 751 N N . ILE A 1 93 ? -3.624 -14.366 4.143 1.00 98.75 93 ILE A N 1
ATOM 752 C CA . ILE A 1 93 ? -3.642 -14.848 5.528 1.00 98.75 93 ILE A CA 1
ATOM 753 C C . ILE A 1 93 ? -2.879 -16.169 5.616 1.00 98.75 93 ILE A C 1
ATOM 755 O O . ILE A 1 93 ? -1.889 -16.228 6.343 1.00 98.75 93 ILE A O 1
ATOM 759 N N . ASP A 1 94 ? -3.248 -17.169 4.810 1.00 98.25 94 ASP A N 1
ATOM 760 C CA . ASP A 1 94 ? -2.599 -18.487 4.812 1.00 98.25 94 ASP A CA 1
ATOM 761 C C . ASP A 1 94 ? -1.070 -18.384 4.639 1.00 98.25 94 ASP A C 1
ATOM 763 O O . ASP A 1 94 ? -0.297 -19.007 5.374 1.00 98.25 94 ASP A O 1
ATOM 767 N N . GLN A 1 95 ? -0.607 -17.578 3.676 1.00 98.38 95 GLN A N 1
ATOM 768 C CA . GLN A 1 95 ? 0.825 -17.402 3.430 1.00 98.38 95 GLN A CA 1
ATOM 769 C C . GLN A 1 95 ? 1.522 -16.596 4.532 1.00 98.38 95 GLN A C 1
ATOM 771 O O . GLN A 1 95 ? 2.623 -16.952 4.955 1.00 98.38 95 GLN A O 1
ATOM 776 N N . ALA A 1 96 ? 0.916 -15.503 4.995 1.00 98.31 96 ALA A N 1
ATOM 777 C CA . ALA A 1 96 ? 1.527 -14.626 5.986 1.00 98.31 96 ALA A CA 1
ATOM 778 C C . ALA A 1 96 ? 1.614 -15.295 7.361 1.00 98.31 96 ALA A C 1
ATOM 780 O O . ALA A 1 96 ? 2.614 -15.110 8.052 1.00 98.31 96 ALA A O 1
ATOM 781 N N . GLU A 1 97 ? 0.628 -16.114 7.740 1.00 97.56 97 GLU A N 1
ATOM 782 C CA . GLU A 1 97 ? 0.695 -16.934 8.953 1.00 97.56 97 GLU A CA 1
ATOM 783 C C . GLU A 1 97 ? 1.866 -17.913 8.910 1.00 97.56 97 GLU A C 1
ATOM 785 O O . GLU A 1 97 ? 2.610 -18.024 9.886 1.00 97.56 97 GLU A O 1
ATOM 790 N N . PHE A 1 98 ? 2.068 -18.583 7.772 1.00 97.19 98 PHE A N 1
ATOM 791 C CA . PHE A 1 98 ? 3.209 -19.473 7.589 1.00 97.19 98 PHE A CA 1
ATOM 792 C C . PHE A 1 98 ? 4.536 -18.712 7.707 1.00 97.19 98 PHE A C 1
ATOM 794 O O . PHE A 1 98 ? 5.412 -19.117 8.469 1.00 97.19 98 PHE A O 1
ATOM 801 N N . LEU A 1 99 ? 4.670 -17.572 7.023 1.00 96.94 99 LEU A N 1
ATOM 802 C CA . LEU A 1 99 ? 5.890 -16.758 7.063 1.00 96.94 99 LEU A CA 1
ATOM 803 C C . LEU A 1 99 ? 6.168 -16.164 8.455 1.00 96.94 99 LEU A C 1
ATOM 805 O O . LEU A 1 99 ? 7.327 -16.035 8.848 1.00 96.94 99 LEU A O 1
ATOM 809 N N . MET A 1 100 ? 5.129 -15.854 9.235 1.00 95.81 100 MET A N 1
ATOM 810 C CA . MET A 1 100 ? 5.272 -15.387 10.618 1.00 95.81 100 MET A CA 1
ATOM 811 C C . MET A 1 100 ? 5.855 -16.440 11.567 1.00 95.81 100 MET A C 1
ATOM 813 O O . MET A 1 100 ? 6.346 -16.073 12.635 1.00 95.81 100 MET A O 1
ATOM 817 N N . ILE A 1 101 ? 5.804 -17.731 11.222 1.00 94.88 101 ILE A N 1
ATOM 818 C CA . ILE A 1 101 ? 6.476 -18.780 12.003 1.00 94.88 101 ILE A CA 1
ATOM 819 C C . ILE A 1 101 ? 7.997 -18.644 11.860 1.00 94.88 101 ILE A C 1
ATOM 821 O O . ILE A 1 101 ? 8.717 -18.787 12.851 1.00 94.88 101 ILE A O 1
ATOM 825 N N . ASP A 1 102 ? 8.469 -18.347 10.648 1.00 95.06 102 ASP A N 1
ATOM 826 C CA . ASP A 1 102 ? 9.893 -18.270 10.321 1.00 95.06 102 ASP A CA 1
ATOM 827 C C . ASP A 1 102 ? 10.514 -16.921 10.718 1.00 95.06 102 ASP A C 1
ATOM 829 O O . ASP A 1 102 ? 11.621 -16.889 11.260 1.00 95.06 102 ASP A O 1
ATOM 833 N N . ASP A 1 103 ? 9.797 -15.813 10.508 1.00 95.31 103 ASP A N 1
ATOM 834 C CA . ASP A 1 103 ? 10.210 -14.471 10.939 1.00 95.31 103 ASP A CA 1
ATOM 835 C C . ASP A 1 103 ? 9.101 -13.780 11.749 1.00 95.31 103 ASP A C 1
ATOM 837 O O . ASP A 1 103 ? 8.412 -12.871 11.269 1.00 95.31 103 ASP A O 1
ATOM 841 N N . PRO A 1 104 ? 8.921 -14.174 13.022 1.00 93.44 104 PRO A N 1
ATOM 842 C CA . PRO A 1 104 ? 7.888 -13.598 13.861 1.00 93.44 104 PRO A CA 1
ATOM 843 C C . PRO A 1 104 ? 8.150 -12.129 14.172 1.00 93.44 104 PRO A C 1
ATOM 845 O O . PRO A 1 104 ? 7.239 -11.471 14.643 1.00 93.44 104 PRO A O 1
ATOM 848 N N . SER A 1 105 ? 9.347 -11.576 13.981 1.00 93.50 105 SER A N 1
ATOM 849 C CA . SER A 1 105 ? 9.615 -10.157 14.265 1.00 93.50 105 SER A CA 1
ATOM 850 C C . SER A 1 105 ? 9.301 -9.222 13.101 1.00 93.50 105 SER A C 1
ATOM 852 O O . SER A 1 105 ? 9.302 -8.006 13.295 1.00 93.50 105 SER A O 1
ATOM 854 N N . ASN A 1 106 ? 9.023 -9.767 11.918 1.00 95.56 106 ASN A N 1
ATOM 855 C CA . ASN A 1 106 ? 8.834 -8.983 10.711 1.00 95.56 106 ASN A CA 1
ATOM 856 C C . ASN A 1 106 ? 7.582 -8.100 10.785 1.00 95.56 106 ASN A C 1
ATOM 858 O O . ASN A 1 106 ? 6.450 -8.597 10.785 1.00 95.56 106 ASN A O 1
ATOM 862 N N . ILE A 1 107 ? 7.775 -6.783 10.844 1.00 95.88 107 ILE A N 1
ATOM 863 C CA . ILE A 1 107 ? 6.657 -5.845 10.951 1.00 95.88 107 ILE A CA 1
ATOM 864 C C . ILE A 1 107 ? 5.844 -5.773 9.654 1.00 95.88 107 ILE A C 1
ATOM 866 O O . ILE A 1 107 ? 4.628 -5.626 9.737 1.00 95.88 107 ILE A O 1
ATOM 870 N N . ASP A 1 108 ? 6.463 -5.957 8.483 1.00 95.75 108 ASP A N 1
ATOM 871 C CA . ASP A 1 108 ? 5.768 -5.948 7.192 1.00 95.75 108 ASP A CA 1
ATOM 872 C C . ASP A 1 108 ? 4.791 -7.126 7.077 1.00 95.75 108 ASP A C 1
ATOM 874 O O . ASP A 1 108 ? 3.627 -6.935 6.717 1.00 95.75 108 ASP A O 1
ATOM 878 N N . ILE A 1 109 ? 5.223 -8.338 7.450 1.00 97.69 109 ILE A N 1
ATOM 879 C CA . ILE A 1 109 ? 4.350 -9.527 7.452 1.00 97.69 109 ILE A CA 1
ATOM 880 C C . ILE A 1 109 ? 3.201 -9.331 8.446 1.00 97.69 109 ILE A C 1
ATOM 882 O O . ILE A 1 109 ? 2.040 -9.563 8.106 1.00 97.69 109 ILE A O 1
ATOM 886 N N . ARG A 1 110 ? 3.504 -8.859 9.662 1.00 97.88 110 ARG A N 1
ATOM 887 C CA . ARG A 1 110 ? 2.490 -8.612 10.698 1.00 97.88 110 ARG A CA 1
ATOM 888 C C . ARG A 1 110 ? 1.476 -7.561 10.276 1.00 97.88 110 ARG A C 1
ATOM 890 O O . ARG A 1 110 ? 0.286 -7.750 10.524 1.00 97.88 110 ARG A O 1
ATOM 897 N N . PHE A 1 111 ? 1.930 -6.476 9.652 1.00 97.19 111 PHE A N 1
ATOM 898 C CA . PHE A 1 111 ? 1.063 -5.459 9.072 1.00 97.19 111 PHE A CA 1
ATOM 899 C C . PHE A 1 111 ? 0.136 -6.081 8.024 1.00 97.19 111 PHE A C 1
ATOM 901 O O . PHE A 1 111 ? -1.079 -5.973 8.169 1.00 97.19 111 PHE A O 1
ATOM 908 N N . MET A 1 112 ? 0.683 -6.755 7.007 1.00 97.94 112 MET A N 1
ATOM 909 C CA . MET A 1 112 ? -0.120 -7.310 5.914 1.00 97.94 112 MET A CA 1
ATOM 910 C C . MET A 1 112 ? -1.133 -8.345 6.416 1.00 97.94 112 MET A C 1
ATOM 912 O O . MET A 1 112 ? -2.301 -8.287 6.027 1.00 97.94 112 MET A O 1
ATOM 916 N N . LEU A 1 113 ? -0.722 -9.234 7.328 1.00 98.44 113 LEU A N 1
ATOM 917 C CA . LEU A 1 113 ? -1.611 -10.209 7.963 1.00 98.44 113 LEU A CA 1
ATOM 918 C C . LEU A 1 113 ? -2.734 -9.518 8.747 1.00 98.44 113 LEU A C 1
ATOM 920 O O . LEU A 1 113 ? -3.908 -9.829 8.566 1.00 98.44 113 LEU A O 1
ATOM 924 N N . SER A 1 114 ? -2.385 -8.540 9.583 1.00 98.56 114 SER A N 1
ATOM 925 C CA . SER A 1 114 ? -3.354 -7.768 10.370 1.00 98.56 114 SER A CA 1
ATOM 926 C C . SER A 1 114 ? -4.325 -6.987 9.487 1.00 98.56 114 SER A C 1
ATOM 928 O O . SER A 1 114 ? -5.512 -6.874 9.790 1.00 98.56 114 SER A O 1
ATOM 930 N N . PHE A 1 115 ? -3.843 -6.452 8.366 1.00 98.50 115 PHE A N 1
ATOM 931 C CA . PHE A 1 115 ? -4.698 -5.752 7.422 1.00 98.50 115 PHE A CA 1
ATOM 932 C C . PHE A 1 115 ? -5.708 -6.714 6.795 1.00 98.50 115 PHE A C 1
ATOM 934 O O . PHE A 1 115 ? -6.899 -6.410 6.758 1.00 98.50 115 PHE A O 1
ATOM 941 N N . ALA A 1 116 ? -5.261 -7.892 6.353 1.00 98.69 116 ALA A N 1
ATOM 942 C CA . ALA A 1 116 ? -6.149 -8.912 5.802 1.00 98.69 116 ALA A CA 1
ATOM 943 C C . ALA A 1 116 ? -7.159 -9.428 6.844 1.00 98.69 116 ALA A C 1
ATOM 945 O O . ALA A 1 116 ? -8.332 -9.635 6.520 1.00 98.69 116 ALA A O 1
ATOM 946 N N . TYR A 1 117 ? -6.751 -9.545 8.111 1.00 98.69 117 TYR A N 1
ATOM 947 C CA . TYR A 1 117 ? -7.669 -9.835 9.210 1.00 98.69 117 TYR A CA 1
ATOM 948 C C . TYR A 1 117 ? -8.743 -8.762 9.373 1.00 98.69 117 TYR A C 1
ATOM 950 O O . TYR A 1 117 ? -9.929 -9.087 9.402 1.00 98.69 117 TYR A O 1
ATOM 958 N N . ASN A 1 118 ? -8.374 -7.482 9.381 1.00 98.25 118 ASN A N 1
ATOM 959 C CA . ASN A 1 118 ? -9.359 -6.400 9.415 1.00 98.25 118 ASN A CA 1
ATOM 960 C C . ASN A 1 118 ? -10.303 -6.428 8.207 1.00 98.25 118 ASN A C 1
ATOM 962 O O . ASN A 1 118 ? -11.514 -6.295 8.378 1.00 98.25 118 ASN A O 1
ATOM 966 N N . ALA A 1 119 ? -9.765 -6.636 7.002 1.00 98.06 119 ALA A N 1
ATOM 967 C CA . ALA A 1 119 ? -10.539 -6.684 5.763 1.00 98.06 119 ALA A CA 1
ATOM 968 C C . ALA A 1 119 ? -11.564 -7.835 5.741 1.00 98.06 119 ALA A C 1
ATOM 970 O O . ALA A 1 119 ? -12.586 -7.748 5.061 1.00 98.06 119 ALA A O 1
ATOM 971 N N . THR A 1 120 ? -11.312 -8.901 6.506 1.00 98.00 120 THR A N 1
ATOM 972 C CA . THR A 1 120 ? -12.204 -10.063 6.666 1.00 98.00 120 THR A CA 1
ATOM 973 C C . THR A 1 120 ? -13.030 -10.021 7.960 1.00 98.00 120 THR A C 1
ATOM 975 O O . THR A 1 120 ? -13.782 -10.951 8.246 1.00 98.00 120 THR A O 1
ATOM 978 N N . GLY A 1 121 ? -12.946 -8.929 8.732 1.00 97.50 121 GLY A N 1
ATOM 979 C CA . GLY A 1 121 ? -13.705 -8.722 9.970 1.00 97.50 121 GLY A CA 1
ATOM 980 C C . GLY A 1 121 ? -13.161 -9.455 11.200 1.00 97.50 121 GLY A C 1
ATOM 981 O O . GLY A 1 121 ? -13.842 -9.521 12.219 1.00 97.50 121 GLY A O 1
ATOM 982 N N . GLN A 1 122 ? -11.948 -10.000 11.130 1.00 98.38 122 GLN A N 1
ATOM 983 C CA . GLN A 1 122 ? -11.277 -10.738 12.204 1.00 98.38 122 GLN A CA 1
ATOM 984 C C . GLN A 1 122 ? -10.454 -9.796 13.102 1.00 98.38 122 GLN A C 1
ATOM 986 O O . GLN A 1 122 ? -9.243 -9.953 13.264 1.00 98.38 122 GLN A O 1
ATOM 991 N N . PHE A 1 123 ? -11.093 -8.774 13.672 1.00 98.19 123 PHE A N 1
ATOM 992 C CA . PHE A 1 123 ? -10.399 -7.686 14.373 1.00 98.19 123 PHE A CA 1
ATOM 993 C C . PHE A 1 123 ? -9.614 -8.143 15.614 1.00 98.19 123 PHE A C 1
ATOM 995 O O . PHE A 1 123 ? -8.543 -7.613 15.912 1.00 98.19 123 PHE A O 1
ATOM 1002 N N . GLU A 1 124 ? -10.099 -9.148 16.337 1.00 98.25 124 GLU A N 1
ATOM 1003 C CA . GLU A 1 124 ? -9.409 -9.705 17.501 1.00 98.25 124 GLU A CA 1
ATOM 1004 C C . GLU A 1 124 ? -8.090 -10.391 17.115 1.00 98.25 124 GLU A C 1
ATOM 1006 O O . GLU A 1 124 ? -7.112 -10.314 17.866 1.00 98.25 124 GLU A O 1
ATOM 1011 N N . SER A 1 125 ? -8.029 -11.007 15.929 1.00 98.38 125 SER A N 1
ATOM 1012 C CA . SER A 1 125 ? -6.798 -11.599 15.392 1.00 98.38 125 SER A CA 1
ATOM 1013 C C . SER A 1 125 ? -5.739 -10.525 15.142 1.00 98.38 125 SER A C 1
ATOM 1015 O O . SER A 1 125 ? -4.576 -10.721 15.494 1.00 98.38 125 SER A O 1
ATOM 1017 N N . THR A 1 126 ? -6.137 -9.347 14.649 1.00 98.19 126 THR A N 1
ATOM 1018 C CA . THR A 1 126 ? -5.244 -8.184 14.521 1.00 98.19 126 THR A CA 1
ATOM 1019 C C . THR A 1 126 ? -4.647 -7.766 15.864 1.00 98.19 126 THR A C 1
ATOM 1021 O O . THR A 1 126 ? -3.438 -7.544 15.951 1.00 98.19 126 THR A O 1
ATOM 1024 N N . LEU A 1 127 ? -5.451 -7.704 16.935 1.00 97.25 127 LEU A N 1
ATOM 1025 C CA . LEU A 1 127 ? -4.923 -7.387 18.269 1.00 97.25 127 LEU A CA 1
ATOM 1026 C C . LEU A 1 127 ? -3.881 -8.412 18.713 1.00 97.25 127 LEU A C 1
ATOM 1028 O O . LEU A 1 127 ? -2.836 -8.036 19.240 1.00 97.25 127 LEU A O 1
ATOM 1032 N N . HIS A 1 128 ? -4.137 -9.700 18.477 1.00 96.56 128 HIS A N 1
ATOM 1033 C CA . HIS A 1 128 ? -3.183 -10.749 18.813 1.00 96.56 128 HIS A CA 1
ATOM 1034 C C . HIS A 1 128 ? -1.860 -10.567 18.058 1.00 96.56 128 HIS A C 1
ATOM 1036 O O . HIS A 1 128 ? -0.799 -10.514 18.688 1.00 96.56 128 HIS A O 1
ATOM 1042 N N . VAL A 1 129 ? -1.928 -10.391 16.735 1.00 97.44 129 VAL A N 1
ATOM 1043 C CA . VAL A 1 129 ? -0.758 -10.234 15.858 1.00 97.44 129 VAL A CA 1
ATOM 1044 C C . VAL A 1 129 ? 0.046 -8.976 16.188 1.00 97.44 129 VAL A C 1
ATOM 1046 O O . VAL A 1 129 ? 1.273 -9.015 16.128 1.00 97.44 129 VAL A O 1
ATOM 1049 N N . LEU A 1 130 ? -0.588 -7.867 16.572 1.00 97.06 130 LEU A N 1
ATOM 1050 C CA . LEU A 1 130 ? 0.123 -6.609 16.838 1.00 97.06 130 LEU A CA 1
ATOM 1051 C C . LEU A 1 130 ? 0.490 -6.392 18.313 1.00 97.06 130 LEU A C 1
ATOM 1053 O O . LEU A 1 130 ? 1.351 -5.568 18.599 1.00 97.06 130 LEU A O 1
ATOM 1057 N N . SER A 1 131 ? -0.062 -7.166 19.251 1.00 93.31 131 SER A N 1
ATOM 1058 C CA . SER A 1 131 ? 0.172 -6.979 20.697 1.00 93.31 131 SER A CA 1
ATOM 1059 C C . SER A 1 131 ? 1.641 -7.017 21.138 1.00 93.31 131 SER A C 1
ATOM 1061 O O . SER A 1 131 ? 1.991 -6.449 22.169 1.00 93.31 131 SER A O 1
ATOM 1063 N N . THR A 1 132 ? 2.516 -7.685 20.380 1.00 91.81 132 THR A N 1
ATOM 1064 C CA . THR A 1 132 ? 3.936 -7.847 20.734 1.00 91.81 132 THR A CA 1
ATOM 1065 C C . THR A 1 132 ? 4.878 -6.978 19.901 1.00 91.81 132 THR A C 1
ATOM 1067 O O . THR A 1 132 ? 6.086 -7.207 19.936 1.00 91.81 132 THR A O 1
ATOM 1070 N N . THR A 1 133 ? 4.368 -6.032 19.107 1.00 93.56 133 THR A N 1
ATOM 1071 C CA . THR A 1 133 ? 5.209 -5.178 18.243 1.00 93.56 133 THR A CA 1
ATOM 1072 C C . THR A 1 133 ? 5.705 -3.913 18.946 1.00 93.56 133 THR A C 1
ATOM 1074 O O . THR A 1 133 ? 6.641 -3.278 18.457 1.00 93.56 133 THR A O 1
ATOM 1077 N N . GLY A 1 134 ? 5.109 -3.572 20.093 1.00 93.25 134 GLY A N 1
ATOM 1078 C CA . GLY A 1 134 ? 5.318 -2.304 20.800 1.00 93.25 134 GLY A CA 1
ATOM 1079 C C . GLY A 1 134 ? 4.280 -1.230 20.463 1.00 93.25 134 GLY A C 1
ATOM 1080 O O . GLY A 1 134 ? 4.330 -0.151 21.039 1.00 93.25 134 GLY A O 1
ATOM 1081 N N . LEU A 1 135 ? 3.327 -1.518 19.570 1.00 95.00 135 LEU A N 1
ATOM 1082 C CA . LEU A 1 135 ? 2.217 -0.614 19.270 1.00 95.00 135 LEU A CA 1
ATOM 1083 C C . LEU A 1 135 ? 1.202 -0.556 20.432 1.00 95.00 135 LEU A C 1
ATOM 1085 O O . LEU A 1 135 ? 0.964 -1.583 21.073 1.00 95.00 135 LEU A O 1
ATOM 1089 N N . PRO A 1 136 ? 0.535 0.593 20.656 1.00 94.62 136 PRO A N 1
ATOM 1090 C CA . PRO A 1 136 ? 0.687 1.860 19.929 1.00 94.62 136 PRO A CA 1
ATOM 1091 C C . PRO A 1 136 ? 1.886 2.718 20.381 1.00 94.62 136 PRO A C 1
ATOM 1093 O O . PRO A 1 136 ? 2.273 3.632 19.653 1.00 94.62 136 PRO A O 1
ATOM 1096 N N . ASP A 1 137 ? 2.472 2.421 21.543 1.00 94.06 137 ASP A N 1
ATOM 1097 C CA . ASP A 1 137 ? 3.467 3.260 22.228 1.00 94.06 137 ASP A CA 1
ATOM 1098 C C . ASP A 1 137 ? 4.688 3.575 21.350 1.00 94.06 137 ASP A C 1
ATOM 1100 O O . ASP A 1 137 ? 5.137 4.718 21.304 1.00 94.06 137 ASP A O 1
ATOM 1104 N N . SER A 1 138 ? 5.162 2.610 20.555 1.00 92.00 138 SER A N 1
ATOM 1105 C CA . SER A 1 138 ? 6.322 2.794 19.672 1.00 92.00 138 SER A CA 1
ATOM 1106 C C . SER A 1 138 ? 6.133 3.846 18.567 1.00 92.00 138 SER A C 1
ATOM 1108 O O . SER A 1 138 ? 7.109 4.275 17.956 1.00 92.00 138 SER A O 1
ATOM 1110 N N . VAL A 1 139 ? 4.893 4.265 18.290 1.00 90.56 139 VAL A N 1
ATOM 1111 C CA . VAL A 1 139 ? 4.570 5.342 17.334 1.00 90.56 139 VAL A CA 1
ATOM 1112 C C . VAL A 1 139 ? 4.210 6.648 18.040 1.00 90.56 139 VAL A C 1
ATOM 1114 O O . VAL A 1 139 ? 4.499 7.726 17.513 1.00 90.56 139 VAL A O 1
ATOM 1117 N N . ILE A 1 140 ? 3.552 6.562 19.200 1.00 88.88 140 ILE A N 1
ATOM 1118 C CA . ILE A 1 140 ? 3.070 7.733 19.943 1.00 88.88 140 ILE A CA 1
ATOM 1119 C C . ILE A 1 140 ? 4.197 8.369 20.760 1.00 88.88 140 ILE A C 1
ATOM 1121 O O . ILE A 1 140 ? 4.368 9.588 20.705 1.00 88.88 140 ILE A O 1
ATOM 1125 N N . ASP A 1 141 ? 4.947 7.554 21.500 1.00 88.31 141 ASP A N 1
ATOM 1126 C CA . ASP A 1 141 ? 5.910 8.013 22.504 1.00 88.31 141 ASP A CA 1
ATOM 1127 C C . ASP A 1 141 ? 7.369 7.940 22.019 1.00 88.31 141 ASP A C 1
ATOM 1129 O O . ASP A 1 141 ? 8.221 8.678 22.521 1.00 88.31 141 ASP A O 1
ATOM 1133 N N . ASP A 1 142 ? 7.648 7.093 21.023 1.00 87.06 142 ASP A N 1
ATOM 1134 C CA . ASP A 1 142 ? 8.989 6.839 20.486 1.00 87.06 142 ASP A CA 1
ATOM 1135 C C . ASP A 1 142 ? 9.176 7.366 19.042 1.00 87.06 142 ASP A C 1
ATOM 1137 O O . ASP A 1 142 ? 8.312 8.011 18.444 1.00 87.06 142 ASP A O 1
ATOM 1141 N N . GLU A 1 143 ? 10.355 7.110 18.466 1.00 85.25 143 GLU A N 1
ATOM 1142 C CA . GLU A 1 143 ? 10.647 7.389 17.060 1.00 85.25 143 GLU A CA 1
ATOM 1143 C C . GLU A 1 143 ? 10.134 6.253 16.163 1.00 85.25 143 GLU A C 1
ATOM 1145 O O . GLU A 1 143 ? 10.555 5.101 16.289 1.00 85.25 143 GLU A O 1
ATOM 1150 N N . VAL A 1 144 ? 9.260 6.606 15.215 1.00 88.38 144 VAL A N 1
ATOM 1151 C CA . VAL A 1 144 ? 8.732 5.696 14.191 1.00 88.38 144 VAL A CA 1
ATOM 1152 C C . VAL A 1 144 ? 9.880 5.013 13.446 1.00 88.38 144 VAL A C 1
ATOM 1154 O O . VAL A 1 144 ? 10.707 5.672 12.814 1.00 88.38 144 VAL A O 1
ATOM 1157 N N . ARG A 1 145 ? 9.902 3.679 13.468 1.00 89.12 145 ARG A N 1
ATOM 1158 C CA . ARG A 1 145 ? 11.018 2.872 12.957 1.00 89.12 145 ARG A CA 1
ATOM 1159 C C . ARG A 1 145 ? 10.903 2.583 11.466 1.00 89.12 145 ARG A C 1
ATOM 1161 O O . ARG A 1 145 ? 11.914 2.365 10.804 1.00 89.12 145 ARG A O 1
ATOM 1168 N N . SER A 1 146 ? 9.682 2.524 10.933 1.00 91.94 146 SER A N 1
ATOM 1169 C CA . SER A 1 146 ? 9.427 2.208 9.523 1.00 91.94 146 SER A CA 1
ATOM 1170 C C . SER A 1 146 ? 8.040 2.664 9.062 1.00 91.94 146 SER A C 1
ATOM 1172 O O . SER A 1 146 ? 7.152 2.924 9.872 1.00 91.94 146 SER A O 1
ATOM 1174 N N . ILE A 1 147 ? 7.828 2.705 7.743 1.00 89.50 147 ILE A N 1
ATOM 1175 C CA . ILE A 1 147 ? 6.500 2.955 7.159 1.00 89.50 147 ILE A CA 1
ATOM 1176 C C . ILE A 1 147 ? 5.524 1.828 7.523 1.00 89.50 147 ILE A C 1
ATOM 1178 O O . ILE A 1 147 ? 4.385 2.111 7.884 1.00 89.50 147 ILE A O 1
ATOM 1182 N N . ALA A 1 148 ? 5.975 0.571 7.504 1.00 93.56 148 ALA A N 1
ATOM 1183 C CA . ALA A 1 148 ? 5.155 -0.578 7.880 1.00 93.56 148 ALA A CA 1
ATOM 1184 C C . ALA A 1 148 ? 4.668 -0.508 9.334 1.00 93.56 148 ALA A C 1
ATOM 1186 O O . ALA A 1 148 ? 3.572 -0.961 9.645 1.00 93.56 148 ALA A O 1
ATOM 1187 N N . GLU A 1 149 ? 5.437 0.115 10.228 1.00 94.25 149 GLU A N 1
ATOM 1188 C CA . GLU A 1 149 ? 4.993 0.375 11.597 1.00 94.25 149 GLU A CA 1
ATOM 1189 C C . GLU A 1 149 ? 3.852 1.404 11.658 1.00 94.25 149 GLU A C 1
ATOM 1191 O O . GLU A 1 149 ? 2.898 1.201 12.407 1.00 94.25 149 GLU A O 1
ATOM 1196 N N . LEU A 1 150 ? 3.890 2.461 10.837 1.00 92.56 150 LEU A N 1
ATOM 1197 C CA . LEU A 1 150 ? 2.765 3.400 10.705 1.00 92.56 150 LEU A CA 1
ATOM 1198 C C . LEU A 1 150 ? 1.533 2.724 10.093 1.00 92.56 150 LEU A C 1
ATOM 1200 O O . LEU A 1 150 ? 0.409 2.943 10.547 1.00 92.56 150 LEU A O 1
ATOM 1204 N N . GLU A 1 151 ? 1.731 1.878 9.081 1.00 94.50 151 GLU A N 1
ATOM 1205 C CA . GLU A 1 151 ? 0.649 1.097 8.477 1.00 94.50 151 GLU A CA 1
ATOM 1206 C C . GLU A 1 151 ? 0.047 0.103 9.489 1.00 94.50 151 GLU A C 1
ATOM 1208 O O . GLU A 1 151 ? -1.178 -0.028 9.582 1.00 94.50 151 GLU A O 1
ATOM 1213 N N . ALA A 1 152 ? 0.875 -0.538 10.317 1.00 97.12 152 ALA A N 1
ATOM 1214 C CA . ALA A 1 152 ? 0.434 -1.398 11.412 1.00 97.12 152 ALA A CA 1
ATOM 1215 C C . ALA A 1 152 ? -0.305 -0.611 12.506 1.00 97.12 152 ALA A C 1
ATOM 1217 O O . ALA A 1 152 ? -1.344 -1.067 12.978 1.00 97.12 152 ALA A O 1
ATOM 1218 N N . PHE A 1 153 ? 0.166 0.585 12.872 1.00 96.38 153 PHE A N 1
ATOM 1219 C CA . PHE A 1 153 ? -0.517 1.481 13.810 1.00 96.38 153 PHE A CA 1
ATOM 1220 C C . PHE A 1 153 ? -1.921 1.848 13.314 1.00 96.38 153 PHE A C 1
ATOM 1222 O O . PHE A 1 153 ? -2.905 1.712 14.042 1.00 96.38 153 PHE A O 1
ATOM 1229 N N . MET A 1 154 ? -2.036 2.228 12.039 1.00 95.44 154 MET A N 1
ATOM 1230 C CA . MET A 1 154 ? -3.321 2.500 11.396 1.00 95.44 154 MET A CA 1
ATOM 1231 C C . MET A 1 154 ? -4.227 1.255 11.378 1.00 95.44 154 MET A C 1
ATOM 1233 O O . MET A 1 154 ? -5.433 1.324 11.631 1.00 95.44 154 MET A O 1
ATOM 1237 N N . THR A 1 155 ? -3.650 0.089 11.110 1.00 97.88 155 THR A N 1
ATOM 1238 C CA . THR A 1 155 ? -4.374 -1.186 11.091 1.00 97.88 155 THR A CA 1
ATOM 1239 C C . THR A 1 155 ? -4.891 -1.557 12.486 1.00 97.88 155 THR A C 1
ATOM 1241 O O . THR A 1 155 ? -6.057 -1.927 12.628 1.00 97.88 155 THR A O 1
ATOM 1244 N N . LEU A 1 156 ? -4.086 -1.371 13.534 1.00 98.25 156 LEU A N 1
ATOM 1245 C CA . LEU A 1 156 ? -4.496 -1.562 14.927 1.00 98.25 156 LEU A CA 1
ATOM 1246 C C . LEU A 1 156 ? -5.663 -0.640 15.301 1.00 98.25 156 LEU A C 1
ATOM 1248 O O . LEU A 1 156 ? -6.658 -1.095 15.860 1.00 98.25 156 LEU A O 1
ATOM 1252 N N . MET A 1 157 ? -5.574 0.638 14.933 1.00 97.44 157 MET A N 1
ATOM 1253 C CA . MET A 1 157 ? -6.627 1.622 15.187 1.00 97.44 157 MET A CA 1
ATOM 1254 C C . MET A 1 157 ? -7.963 1.221 14.541 1.00 97.44 157 MET A C 1
ATOM 1256 O O . MET A 1 157 ? -9.009 1.294 15.184 1.00 97.44 157 MET A O 1
ATOM 1260 N N . ASN A 1 158 ? -7.930 0.734 13.293 1.00 97.81 158 ASN A N 1
ATOM 1261 C CA . ASN A 1 158 ? -9.114 0.208 12.605 1.00 97.81 158 ASN A CA 1
ATOM 1262 C C . ASN A 1 158 ? -9.691 -1.031 13.304 1.00 97.81 158 ASN A C 1
ATOM 1264 O O . ASN A 1 158 ? -10.908 -1.139 13.424 1.00 97.81 158 ASN A O 1
ATOM 1268 N N . ALA A 1 159 ? -8.841 -1.944 13.783 1.00 98.38 159 ALA A N 1
ATOM 1269 C CA . ALA A 1 159 ? -9.288 -3.144 14.488 1.00 98.38 159 ALA A CA 1
ATOM 1270 C C . ALA A 1 159 ? -10.003 -2.793 15.797 1.00 98.38 159 ALA A C 1
ATOM 1272 O O . ALA A 1 159 ? -11.103 -3.270 16.064 1.00 98.38 159 ALA A O 1
ATOM 1273 N N . LEU A 1 160 ? -9.406 -1.903 16.592 1.00 98.31 160 LEU A N 1
ATOM 1274 C CA . LEU A 1 160 ? -9.969 -1.432 17.856 1.00 98.31 160 LEU A CA 1
ATOM 1275 C C . LEU A 1 160 ? -11.338 -0.763 17.667 1.00 98.31 160 LEU A C 1
ATOM 1277 O O . LEU A 1 160 ? -12.273 -1.030 18.431 1.00 98.31 160 LEU A O 1
ATOM 1281 N N . ALA A 1 161 ? -11.465 0.066 16.628 1.00 97.38 161 ALA A N 1
ATOM 1282 C CA . ALA A 1 161 ? -12.730 0.691 16.266 1.00 97.38 161 ALA A CA 1
ATOM 1283 C C . ALA A 1 161 ? -13.763 -0.343 15.774 1.00 97.38 161 ALA A C 1
ATOM 1285 O O . ALA A 1 161 ? -14.920 -0.286 16.186 1.00 97.38 161 ALA A O 1
ATOM 1286 N N . GLY A 1 162 ? -13.333 -1.337 14.988 1.00 97.00 162 GLY A N 1
ATOM 1287 C CA . GLY A 1 162 ? -14.174 -2.441 14.518 1.00 97.00 162 GLY A CA 1
ATOM 1288 C C . GLY A 1 162 ? -14.710 -3.351 15.623 1.00 97.00 162 GLY A C 1
ATOM 1289 O O . GLY A 1 162 ? -15.856 -3.791 15.542 1.00 97.00 162 GLY A O 1
ATOM 1290 N N . ILE A 1 163 ? -13.932 -3.574 16.688 1.00 97.94 163 ILE A N 1
ATOM 1291 C CA . ILE A 1 163 ? -14.380 -4.294 17.894 1.00 97.94 163 ILE A CA 1
ATOM 1292 C C . ILE A 1 163 ? -15.461 -3.498 18.639 1.00 97.94 163 ILE A C 1
ATOM 1294 O O . ILE A 1 163 ? -16.414 -4.072 19.167 1.00 97.94 163 ILE A O 1
ATOM 1298 N N . GLY A 1 164 ? -15.325 -2.169 18.695 1.00 95.44 164 GLY A N 1
ATOM 1299 C CA . GLY A 1 164 ? -16.393 -1.266 19.136 1.00 95.44 164 GLY A CA 1
ATOM 1300 C C . GLY A 1 164 ? -16.801 -1.365 20.612 1.00 95.44 164 GLY A C 1
ATOM 1301 O O . GLY A 1 164 ? -17.840 -0.826 20.999 1.00 95.44 164 GLY A O 1
ATOM 1302 N N . THR A 1 165 ? -16.017 -2.029 21.468 1.00 96.69 165 THR A N 1
ATOM 1303 C CA . THR A 1 165 ? -16.214 -1.912 22.921 1.00 96.69 165 THR A CA 1
ATOM 1304 C C . THR A 1 165 ? -15.843 -0.507 23.379 1.00 96.69 165 THR A C 1
ATOM 1306 O O . THR A 1 165 ? -15.069 0.186 22.725 1.00 96.69 165 THR A O 1
ATOM 1309 N N . LYS A 1 166 ? -16.355 -0.080 24.538 1.00 95.88 166 LYS A N 1
ATOM 1310 C CA . LYS A 1 166 ? -16.022 1.241 25.082 1.00 95.88 166 LYS A CA 1
ATOM 1311 C C . LYS A 1 166 ? -14.504 1.448 25.212 1.00 95.88 166 LYS A C 1
ATOM 1313 O O . LYS A 1 166 ? -14.001 2.479 24.795 1.00 95.88 166 LYS A O 1
ATOM 1318 N N . GLU A 1 167 ? -13.801 0.462 25.764 1.00 95.38 167 GLU A N 1
ATOM 1319 C CA . GLU A 1 167 ? -12.352 0.523 25.985 1.00 95.38 167 GLU A CA 1
ATOM 1320 C C . GLU A 1 167 ? -11.574 0.565 24.664 1.00 95.38 167 GLU A C 1
ATOM 1322 O O . GLU A 1 167 ? -10.699 1.410 24.486 1.00 95.38 167 GLU A O 1
ATOM 1327 N N . THR A 1 168 ? -11.927 -0.296 23.703 1.00 95.44 168 THR A N 1
ATOM 1328 C CA . THR A 1 168 ? -11.245 -0.311 22.402 1.00 95.44 168 THR A CA 1
ATOM 1329 C C . THR A 1 168 ? -11.527 0.952 21.597 1.00 95.44 168 THR A C 1
ATOM 1331 O O . THR A 1 168 ? -10.621 1.461 20.944 1.00 95.44 168 THR A O 1
ATOM 1334 N N . LEU A 1 169 ? -12.742 1.503 21.672 1.00 95.25 169 LEU A N 1
ATOM 1335 C CA . LEU A 1 169 ? -13.083 2.753 20.998 1.00 95.25 169 LEU A CA 1
ATOM 1336 C C . LEU A 1 169 ? -12.343 3.952 21.605 1.00 95.25 169 LEU A C 1
ATOM 1338 O O . LEU A 1 169 ? -11.808 4.759 20.853 1.00 95.25 169 LEU A O 1
ATOM 1342 N N . GLU A 1 170 ? -12.259 4.052 22.936 1.00 95.69 170 GLU A N 1
ATOM 1343 C CA . GLU A 1 170 ? -11.487 5.109 23.609 1.00 95.69 170 GLU A CA 1
ATOM 1344 C C . GLU A 1 170 ? -10.007 5.066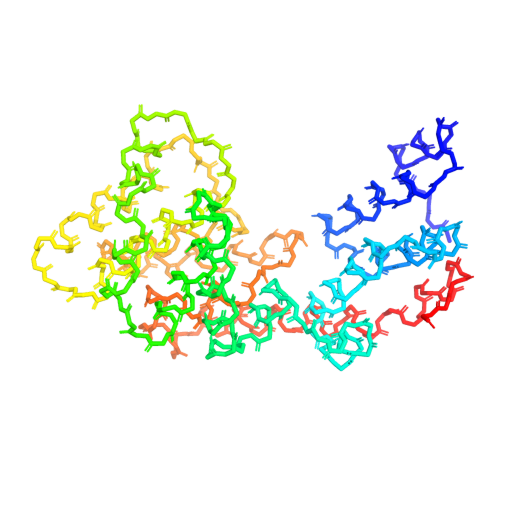 23.189 1.00 95.69 170 GLU A C 1
ATOM 1346 O O . GLU A 1 170 ? -9.422 6.103 22.866 1.00 95.69 170 GLU A O 1
ATOM 1351 N N . LEU A 1 171 ? -9.417 3.868 23.104 1.00 94.94 171 LEU A N 1
ATOM 1352 C CA . LEU A 1 171 ? -8.047 3.706 22.617 1.00 94.94 171 LEU A CA 1
ATOM 1353 C C . LEU A 1 171 ? -7.918 4.081 21.132 1.00 94.94 171 LEU A C 1
ATOM 1355 O O . LEU A 1 171 ? -7.032 4.859 20.781 1.00 94.94 171 LEU A O 1
ATOM 1359 N N . ALA A 1 172 ? -8.819 3.603 20.268 1.00 95.12 172 ALA A N 1
ATOM 1360 C CA . ALA A 1 172 ? -8.818 3.944 18.843 1.00 95.12 172 ALA A CA 1
ATOM 1361 C C . ALA A 1 172 ? -8.918 5.459 18.608 1.00 95.12 172 ALA A C 1
ATOM 1363 O O . ALA A 1 172 ? -8.232 5.992 17.742 1.00 95.12 172 ALA A O 1
ATOM 1364 N N . GLN A 1 173 ? -9.737 6.159 19.394 1.00 95.12 173 GLN A N 1
ATOM 1365 C CA . GLN A 1 173 ? -9.885 7.613 19.322 1.00 95.12 173 GLN A CA 1
ATOM 1366 C C . GLN A 1 173 ? -8.613 8.338 19.774 1.00 95.12 173 GLN A C 1
ATOM 1368 O O . GLN A 1 173 ? -8.164 9.250 19.087 1.00 95.12 173 GLN A O 1
ATOM 1373 N N . SER A 1 174 ? -7.969 7.887 20.856 1.00 93.44 174 SER A N 1
ATOM 1374 C CA . SER A 1 174 ? -6.677 8.455 21.277 1.00 93.44 174 SER A CA 1
ATOM 1375 C C . SER A 1 174 ? -5.579 8.280 20.219 1.00 93.44 174 SER A C 1
ATOM 1377 O O . SER A 1 174 ? -4.787 9.189 19.986 1.00 93.44 174 SER A O 1
ATOM 1379 N N . MET A 1 175 ? -5.571 7.142 19.518 1.00 93.81 175 MET A N 1
ATOM 1380 C CA . MET A 1 175 ? -4.682 6.909 18.380 1.00 93.81 175 MET A CA 1
ATOM 1381 C C . MET A 1 175 ? -5.064 7.775 17.172 1.00 93.81 175 MET A C 1
ATOM 1383 O O . MET A 1 175 ? -4.185 8.238 16.455 1.00 93.81 175 MET A O 1
ATOM 1387 N N . ALA A 1 176 ? -6.354 8.022 16.937 1.00 92.38 176 ALA A N 1
ATOM 1388 C CA . ALA A 1 176 ? -6.818 8.859 15.834 1.00 92.38 176 ALA A CA 1
ATOM 1389 C C . ALA A 1 176 ? -6.380 10.324 15.992 1.00 92.38 176 ALA A C 1
ATOM 1391 O O . ALA A 1 176 ? -6.006 10.957 15.003 1.00 92.38 176 ALA A O 1
ATOM 1392 N N . ASP A 1 177 ? -6.342 10.833 17.227 1.00 89.88 177 ASP A N 1
ATOM 1393 C CA . ASP A 1 177 ? -5.842 12.177 17.547 1.00 89.88 177 ASP A CA 1
ATOM 1394 C C . ASP A 1 177 ? -4.355 12.374 17.184 1.00 89.88 177 ASP A C 1
ATOM 1396 O O . ASP A 1 177 ? -3.926 13.504 16.910 1.00 89.88 177 ASP A O 1
ATOM 1400 N N . TYR A 1 178 ? -3.567 11.292 17.106 1.00 87.56 178 TYR A N 1
ATOM 1401 C CA . TYR A 1 178 ? -2.185 11.339 16.612 1.00 87.56 178 TYR A CA 1
ATOM 1402 C C . TYR A 1 178 ? -2.110 11.893 15.185 1.00 87.56 178 TYR A C 1
ATOM 1404 O O . TYR A 1 178 ? -1.205 12.658 14.868 1.00 87.56 178 TYR A O 1
ATOM 1412 N N . TRP A 1 179 ? -3.075 11.575 14.320 1.00 84.88 179 TRP A N 1
ATOM 1413 C CA . TRP A 1 179 ? -3.083 12.067 12.936 1.00 84.88 179 TRP A CA 1
ATOM 1414 C C . TRP A 1 179 ? -3.483 13.541 12.816 1.00 84.88 179 TRP A C 1
ATOM 1416 O O . TRP A 1 179 ? -3.221 14.170 11.792 1.00 84.88 179 TRP A O 1
ATOM 1426 N N . GLU A 1 180 ? -4.104 14.102 13.854 1.00 82.62 180 GLU A N 1
ATOM 1427 C CA . GLU A 1 180 ? -4.491 15.514 13.898 1.00 82.62 180 GLU A CA 1
ATOM 1428 C C . GLU A 1 180 ? -3.413 16.395 14.542 1.00 82.62 180 GLU A C 1
ATOM 1430 O O . GLU A 1 180 ? -3.277 17.561 14.168 1.00 82.62 180 GLU A O 1
ATOM 1435 N N . THR A 1 181 ? -2.661 15.863 15.511 1.00 82.06 181 THR A N 1
ATOM 1436 C CA . THR A 1 181 ? -1.728 16.650 16.345 1.00 82.06 181 THR A CA 1
ATOM 1437 C C . THR A 1 181 ? -0.275 16.171 16.323 1.00 82.06 181 THR A C 1
ATOM 1439 O O . THR A 1 181 ? 0.612 16.881 16.803 1.00 82.06 181 THR A O 1
ATOM 1442 N N . GLY A 1 182 ? -0.023 14.974 15.798 1.00 74.69 182 GLY A N 1
ATOM 1443 C CA . GLY A 1 182 ? 1.288 14.336 15.762 1.00 74.69 182 GLY A CA 1
ATOM 1444 C C . GLY A 1 182 ? 2.192 14.889 14.659 1.00 74.69 182 GLY A C 1
ATOM 1445 O O . GLY A 1 182 ? 1.740 15.618 13.783 1.00 74.69 182 GLY A O 1
ATOM 1446 N N . PRO A 1 183 ? 3.490 14.538 14.660 1.00 75.81 183 PRO A N 1
ATOM 1447 C CA . PRO A 1 183 ? 4.509 15.155 13.804 1.00 75.81 183 PRO A CA 1
ATOM 1448 C C . PRO A 1 183 ? 4.282 14.941 12.299 1.00 75.81 183 PRO A C 1
ATOM 1450 O O . PRO A 1 183 ? 4.769 15.736 11.490 1.00 75.81 183 PRO A O 1
ATOM 1453 N N . TRP A 1 184 ? 3.507 13.925 11.919 1.00 70.88 184 TRP A N 1
ATOM 1454 C CA . TRP A 1 184 ? 3.153 13.603 10.538 1.00 70.88 184 TRP A CA 1
ATOM 1455 C C . TRP A 1 184 ? 2.017 14.497 10.034 1.00 70.88 184 TRP A C 1
ATOM 1457 O O . TRP A 1 184 ? 0.884 14.068 9.840 1.00 70.88 184 TRP A O 1
ATOM 1467 N N . HIS A 1 185 ? 2.348 15.767 9.808 1.00 64.00 185 HIS A N 1
ATOM 1468 C CA . HIS A 1 185 ? 1.427 16.750 9.257 1.00 64.00 185 HIS A CA 1
ATOM 1469 C C . HIS A 1 185 ? 1.488 16.690 7.731 1.00 64.00 185 HIS A C 1
ATOM 1471 O O . HIS A 1 185 ? 2.487 17.048 7.109 1.00 64.00 185 HIS A O 1
ATOM 1477 N N . GLY A 1 186 ? 0.399 16.252 7.119 1.00 68.88 186 GLY A N 1
ATOM 1478 C CA . GLY A 1 186 ? 0.216 16.284 5.680 1.00 68.88 186 GLY A CA 1
ATOM 1479 C C . GLY A 1 186 ? -1.237 16.020 5.351 1.00 68.88 186 GLY A C 1
ATOM 1480 O O . GLY A 1 186 ? -1.994 15.478 6.153 1.00 68.88 186 GLY A O 1
ATOM 1481 N N . ASP A 1 187 ? -1.653 16.491 4.192 1.00 76.06 187 ASP A N 1
ATOM 1482 C CA . ASP A 1 187 ? -3.068 16.615 3.887 1.00 76.06 187 ASP A CA 1
ATOM 1483 C C . ASP A 1 187 ? -3.387 16.217 2.442 1.00 76.06 187 ASP A C 1
ATOM 1485 O O . ASP A 1 187 ? -4.485 16.456 1.954 1.00 76.06 187 ASP A O 1
ATOM 1489 N N . ILE A 1 188 ? -2.438 15.542 1.787 1.00 79.81 188 ILE A N 1
ATOM 1490 C CA . ILE A 1 188 ? -2.564 14.990 0.438 1.00 79.81 188 ILE A CA 1
ATOM 1491 C C . ILE A 1 188 ? -2.213 13.502 0.423 1.00 79.81 188 ILE A C 1
ATOM 1493 O O . ILE A 1 188 ? -1.478 13.002 1.280 1.00 79.81 188 ILE A O 1
ATOM 1497 N N . GLY A 1 189 ? -2.720 12.791 -0.583 1.00 85.38 189 GLY A N 1
ATOM 1498 C CA . GLY A 1 189 ? -2.337 11.407 -0.846 1.00 85.38 189 GLY A CA 1
ATOM 1499 C C . GLY A 1 189 ? -2.597 10.455 0.308 1.00 85.38 189 GLY A C 1
ATOM 1500 O O . GLY A 1 189 ? -3.678 10.445 0.885 1.00 85.38 189 GLY A O 1
ATOM 1501 N N . TRP A 1 190 ? -1.596 9.645 0.638 1.00 82.88 190 TRP A N 1
ATOM 1502 C CA . TRP A 1 190 ? -1.714 8.622 1.674 1.00 82.88 190 TRP A CA 1
ATOM 1503 C C . TRP A 1 190 ? -1.974 9.195 3.072 1.00 82.88 190 TRP A C 1
ATOM 1505 O O . TRP A 1 190 ? -2.772 8.643 3.827 1.00 82.88 190 TRP A O 1
ATOM 1515 N N . LEU A 1 191 ? -1.384 10.352 3.387 1.00 87.62 191 LEU A N 1
ATOM 1516 C CA . LEU A 1 191 ? -1.640 11.046 4.651 1.00 87.62 191 LEU A CA 1
ATOM 1517 C C . LEU A 1 191 ? -3.089 11.546 4.728 1.00 87.62 191 LEU A C 1
ATOM 1519 O O . LEU A 1 191 ? -3.708 11.452 5.785 1.00 87.62 191 LEU A O 1
ATOM 1523 N N . ALA A 1 192 ? -3.670 11.992 3.606 1.00 91.69 192 ALA A N 1
ATOM 1524 C CA . ALA A 1 192 ? -5.094 12.329 3.551 1.00 91.69 192 ALA A CA 1
ATOM 1525 C C . ALA A 1 192 ? -5.984 11.102 3.807 1.00 91.69 192 ALA A C 1
ATOM 1527 O O . ALA A 1 192 ? -6.990 11.227 4.504 1.00 91.69 192 ALA A O 1
ATOM 1528 N N . THR A 1 193 ? -5.605 9.918 3.308 1.00 92.31 193 THR A N 1
ATOM 1529 C CA . THR A 1 193 ? -6.307 8.659 3.608 1.00 92.31 193 THR A CA 1
ATOM 1530 C C . THR A 1 193 ? -6.295 8.370 5.109 1.00 92.31 193 THR A C 1
ATOM 1532 O O . THR A 1 193 ? -7.352 8.173 5.705 1.00 92.31 193 THR A O 1
ATOM 1535 N N . TRP A 1 194 ? -5.122 8.382 5.746 1.00 92.44 194 TRP A N 1
ATOM 1536 C CA . TRP A 1 194 ? -5.001 8.119 7.185 1.00 92.44 194 TRP A CA 1
ATOM 1537 C C . TRP A 1 194 ? -5.757 9.137 8.031 1.00 92.44 194 TRP A C 1
ATOM 1539 O O . TRP A 1 194 ? -6.494 8.768 8.944 1.00 92.44 194 TRP A O 1
ATOM 1549 N N . ARG A 1 195 ? -5.658 10.417 7.674 1.00 93.44 195 ARG A N 1
ATOM 1550 C CA . ARG A 1 195 ? -6.364 11.491 8.366 1.00 93.44 195 ARG A CA 1
ATOM 1551 C C . ARG A 1 195 ? -7.880 11.380 8.221 1.00 93.44 195 ARG A C 1
ATOM 1553 O O . ARG A 1 195 ? -8.591 11.486 9.214 1.00 93.44 195 ARG A O 1
ATOM 1560 N N . ALA A 1 196 ? -8.386 11.115 7.015 1.00 95.25 196 ALA A N 1
ATOM 1561 C CA . ALA A 1 196 ? -9.813 10.880 6.798 1.00 95.25 196 ALA A CA 1
ATOM 1562 C C . ALA A 1 196 ? -10.313 9.673 7.611 1.00 95.25 196 ALA A C 1
ATOM 1564 O O . ALA A 1 196 ? -11.387 9.732 8.205 1.00 95.25 196 ALA A O 1
ATOM 1565 N N . CYS A 1 197 ? -9.511 8.610 7.695 1.00 95.94 197 CYS A N 1
ATOM 1566 C CA . CYS A 1 197 ? -9.806 7.436 8.513 1.00 95.94 197 CYS A CA 1
ATOM 1567 C C . CYS A 1 197 ? -9.860 7.770 10.016 1.00 95.94 197 CYS A C 1
ATOM 1569 O O . CYS A 1 197 ? -10.799 7.373 10.706 1.00 95.94 197 CYS A O 1
ATOM 1571 N N . GLY A 1 198 ? -8.896 8.552 10.517 1.00 95.44 198 GLY A N 1
ATOM 1572 C CA . GLY A 1 198 ? -8.885 9.056 11.893 1.00 95.44 198 GLY A CA 1
ATOM 1573 C C . GLY A 1 198 ? -10.109 9.910 12.217 1.00 95.44 198 GLY A C 1
ATOM 1574 O O . GLY A 1 198 ? -10.798 9.650 13.200 1.00 95.44 198 GLY A O 1
ATOM 1575 N N . LEU A 1 199 ? -10.448 10.863 11.345 1.00 96.12 199 LEU A N 1
ATOM 1576 C CA . LEU A 1 199 ? -11.650 11.692 11.480 1.00 96.12 199 LEU A CA 1
ATOM 1577 C C . LEU A 1 199 ? -12.931 10.847 11.517 1.00 96.12 199 LEU A C 1
ATOM 1579 O O . LEU A 1 199 ? -13.820 11.124 12.319 1.00 96.12 199 LEU A O 1
ATOM 1583 N N . ALA A 1 200 ? -13.018 9.792 10.705 1.00 97.12 200 ALA A N 1
ATOM 1584 C CA . ALA A 1 200 ? -14.157 8.880 10.730 1.00 97.12 200 ALA A CA 1
ATOM 1585 C C . ALA A 1 200 ? -14.280 8.131 12.072 1.00 97.12 200 ALA A C 1
ATOM 1587 O O . ALA A 1 200 ? -15.384 8.011 12.597 1.00 97.12 200 ALA A O 1
ATOM 1588 N N . ILE A 1 201 ? -13.162 7.684 12.655 1.00 96.88 201 ILE A N 1
ATOM 1589 C CA . ILE A 1 201 ? -13.120 7.008 13.969 1.00 96.88 201 ILE A CA 1
ATOM 1590 C C . ILE A 1 201 ? -13.448 7.967 15.128 1.00 96.88 201 ILE A C 1
ATOM 1592 O O . 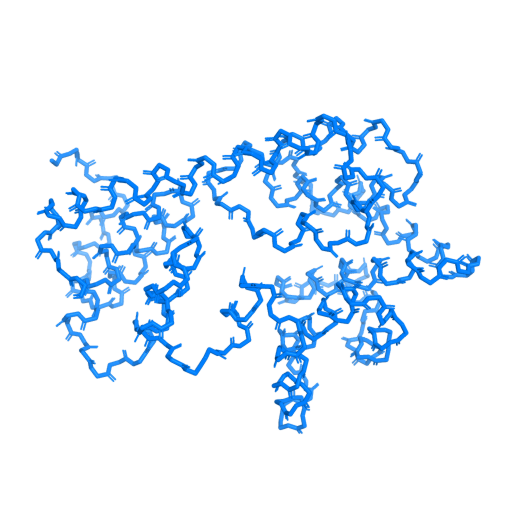ILE A 1 201 ? -14.038 7.561 16.130 1.00 96.88 201 ILE A O 1
ATOM 1596 N N . LEU A 1 202 ? -13.132 9.253 14.970 1.00 96.25 202 LEU A N 1
ATOM 1597 C CA . LEU A 1 202 ? -13.503 10.328 15.895 1.00 96.25 202 LEU A CA 1
ATOM 1598 C C . LEU A 1 202 ? -14.963 10.800 15.743 1.00 96.25 202 LEU A C 1
ATOM 1600 O O . LEU A 1 202 ? -15.327 11.804 16.351 1.00 96.25 202 LEU A O 1
ATOM 1604 N N . ASP A 1 203 ? -15.791 10.126 14.933 1.00 96.00 203 ASP A N 1
ATOM 1605 C CA . ASP A 1 203 ? -17.182 10.522 14.633 1.00 96.00 203 ASP A CA 1
ATOM 1606 C C . ASP A 1 203 ? -17.291 11.907 13.943 1.00 96.00 203 ASP A C 1
ATOM 1608 O O . ASP A 1 203 ? -18.335 12.558 13.922 1.00 96.00 203 ASP A O 1
ATOM 1612 N N . ARG A 1 204 ? -16.198 12.382 13.323 1.00 97.06 204 ARG A N 1
ATOM 1613 C CA . ARG A 1 204 ? -16.105 13.655 12.577 1.00 97.06 204 ARG A CA 1
ATOM 1614 C C . ARG A 1 204 ? -16.334 13.423 11.082 1.00 97.06 204 ARG A C 1
ATOM 1616 O O . ARG A 1 204 ? -15.509 13.772 10.236 1.00 97.06 204 ARG A O 1
ATOM 1623 N N . HIS A 1 205 ? -17.461 12.799 10.739 1.00 97.62 205 HIS A N 1
ATOM 1624 C CA . HIS A 1 205 ? -17.697 12.270 9.391 1.00 97.62 205 HIS A CA 1
ATOM 1625 C C . HIS A 1 205 ? -17.719 13.320 8.273 1.00 97.62 205 HIS A C 1
ATOM 1627 O O . HIS A 1 205 ? -17.224 13.059 7.179 1.00 97.62 205 HIS A O 1
ATOM 1633 N N . GLU A 1 206 ? -18.263 14.511 8.531 1.00 98.00 206 GLU A N 1
ATOM 1634 C CA . GLU A 1 206 ? -18.271 15.589 7.535 1.00 98.00 206 GLU A CA 1
ATOM 1635 C C . GLU A 1 206 ? -16.840 16.007 7.167 1.00 98.00 206 GLU A C 1
ATOM 1637 O O . GLU A 1 206 ? -16.508 16.144 5.991 1.00 98.00 206 GLU A O 1
ATOM 1642 N N . GLU A 1 207 ? -15.967 16.137 8.165 1.00 96.94 207 GLU A N 1
ATOM 1643 C CA . GLU A 1 207 ? -14.563 16.493 7.962 1.00 96.94 207 GLU A CA 1
ATOM 1644 C C . GLU A 1 207 ? -13.796 15.362 7.269 1.00 96.94 207 GLU A C 1
ATOM 1646 O O . GLU A 1 207 ? -12.994 15.620 6.371 1.00 96.94 207 GLU A O 1
ATOM 1651 N N . ALA A 1 208 ? -14.084 14.103 7.616 1.00 97.00 208 ALA A N 1
ATOM 1652 C CA . ALA A 1 208 ? -13.517 12.942 6.934 1.00 97.00 208 ALA A CA 1
ATOM 1653 C C . ALA A 1 208 ? -13.855 12.943 5.432 1.00 97.00 208 ALA A C 1
ATOM 1655 O O . ALA A 1 208 ? -12.966 12.771 4.595 1.00 97.00 208 ALA A O 1
ATOM 1656 N N . LEU A 1 209 ? -15.118 13.205 5.076 1.00 97.69 209 LEU A N 1
ATOM 1657 C CA . LEU A 1 209 ? -15.575 13.275 3.684 1.00 97.69 209 LEU A CA 1
ATOM 1658 C C . LEU A 1 209 ? -15.042 14.505 2.934 1.00 97.69 209 LEU A C 1
ATOM 1660 O O . LEU A 1 209 ? -14.905 14.454 1.712 1.00 97.69 209 LEU A O 1
ATOM 1664 N N . GLN A 1 210 ? -14.702 15.589 3.635 1.00 96.50 210 GLN A N 1
ATOM 1665 C CA . GLN A 1 210 ? -13.989 16.733 3.052 1.00 96.50 210 GLN A CA 1
ATOM 1666 C C . GLN A 1 210 ? -12.497 16.444 2.835 1.00 96.50 210 GLN A C 1
ATOM 1668 O O . GLN A 1 210 ? -11.908 16.944 1.876 1.00 96.50 210 GLN A O 1
ATOM 1673 N N . MET A 1 211 ? -11.886 15.631 3.700 1.00 95.19 211 MET A N 1
ATOM 1674 C CA . MET A 1 211 ? -10.475 15.250 3.608 1.00 95.19 211 MET A CA 1
ATOM 1675 C C . MET A 1 211 ? -10.225 14.204 2.516 1.00 95.19 211 MET A C 1
ATOM 1677 O O . MET A 1 211 ? -9.245 14.289 1.779 1.00 95.19 211 MET A O 1
ATOM 1681 N N . LEU A 1 212 ? -11.121 13.228 2.373 1.00 94.56 212 LEU A N 1
ATOM 1682 C CA . LEU A 1 212 ? -10.924 12.077 1.494 1.00 94.56 212 LEU A CA 1
ATOM 1683 C C . LEU A 1 212 ? -10.638 12.428 0.011 1.00 94.56 212 LEU A C 1
ATOM 1685 O O . LEU A 1 212 ? -9.751 11.808 -0.579 1.00 94.56 212 LEU A O 1
ATOM 1689 N N . PRO A 1 213 ? -11.280 13.434 -0.622 1.00 95.81 213 PRO A N 1
ATOM 1690 C CA . PRO A 1 213 ? -10.961 13.833 -1.994 1.00 95.81 213 PRO A CA 1
ATOM 1691 C C . PRO A 1 213 ? -9.500 14.233 -2.222 1.00 95.81 213 PRO A C 1
ATOM 1693 O O . PRO A 1 213 ? -9.024 14.146 -3.356 1.00 95.81 213 PRO A O 1
ATOM 1696 N N . ARG A 1 214 ? -8.779 14.631 -1.168 1.00 94.62 214 ARG A N 1
ATOM 1697 C CA . ARG A 1 214 ? -7.377 15.058 -1.250 1.00 94.62 214 ARG A CA 1
ATOM 1698 C C . ARG A 1 214 ? -6.403 13.913 -1.505 1.00 94.62 214 ARG A C 1
ATOM 1700 O O . ARG A 1 214 ? -5.262 14.140 -1.903 1.00 94.62 214 ARG A O 1
ATOM 1707 N N . VAL A 1 215 ? -6.861 12.668 -1.382 1.00 92.69 215 VAL A N 1
ATOM 1708 C CA . VAL A 1 215 ? -6.116 11.486 -1.840 1.00 92.69 215 VAL A CA 1
ATOM 1709 C C . VAL A 1 215 ? -5.767 11.600 -3.330 1.00 92.69 215 VAL A C 1
ATOM 1711 O O . VAL A 1 215 ? -4.665 11.235 -3.741 1.00 92.69 215 VAL A O 1
ATOM 1714 N N . LYS A 1 216 ? -6.661 12.192 -4.134 1.00 93.31 216 LYS A N 1
ATOM 1715 C CA . LYS A 1 216 ? -6.488 12.373 -5.586 1.00 93.31 216 LYS A CA 1
ATOM 1716 C C . LYS A 1 216 ? -5.379 13.363 -5.946 1.00 93.31 216 LYS A C 1
ATOM 1718 O O . LYS A 1 216 ? -4.847 13.307 -7.049 1.00 93.31 216 LYS A O 1
ATOM 1723 N N . GLU A 1 217 ? -5.020 14.258 -5.026 1.00 92.25 217 GLU A N 1
ATOM 1724 C CA . GLU A 1 217 ? -3.968 15.264 -5.235 1.00 92.25 217 GLU A CA 1
ATOM 1725 C C . GLU A 1 217 ? -2.562 14.641 -5.256 1.00 92.25 217 GLU A C 1
ATOM 1727 O O . GLU A 1 217 ? -1.605 15.284 -5.680 1.00 92.25 217 GLU A O 1
ATOM 1732 N N . SER A 1 218 ? -2.426 13.380 -4.835 1.00 89.31 218 SER A N 1
ATOM 1733 C CA . SER A 1 218 ? -1.165 12.649 -4.912 1.00 89.31 218 SER A CA 1
ATOM 1734 C C . SER A 1 218 ? -0.788 12.288 -6.342 1.00 89.31 218 SER A C 1
ATOM 1736 O O . SER A 1 218 ? -1.579 11.698 -7.088 1.00 89.31 218 SER A O 1
ATOM 1738 N N . ALA A 1 219 ? 0.473 12.552 -6.682 1.00 89.00 219 ALA A N 1
ATOM 1739 C CA . ALA A 1 219 ? 1.099 12.033 -7.891 1.00 89.00 219 ALA A CA 1
ATOM 1740 C C . ALA A 1 219 ? 1.177 10.496 -7.858 1.00 89.00 219 ALA A C 1
ATOM 1742 O O . ALA A 1 219 ? 0.835 9.837 -8.839 1.00 89.00 219 ALA A O 1
ATOM 1743 N N . TRP A 1 220 ? 1.508 9.919 -6.702 1.00 86.25 220 TRP A N 1
ATOM 1744 C CA . TRP A 1 220 ? 1.530 8.472 -6.502 1.00 86.25 220 TRP A CA 1
ATOM 1745 C C . TRP A 1 220 ? 0.112 7.888 -6.457 1.00 86.25 220 TRP A C 1
ATOM 1747 O O . TRP A 1 220 ? -0.805 8.510 -5.906 1.00 86.25 220 TRP A O 1
ATOM 1757 N N . LEU A 1 221 ? -0.069 6.698 -7.035 1.00 88.31 221 LEU A N 1
ATOM 1758 C CA . LEU A 1 221 ? -1.330 5.962 -6.983 1.00 88.31 221 LEU A CA 1
ATOM 1759 C C . LEU A 1 221 ? -1.530 5.363 -5.595 1.00 88.31 221 LEU A C 1
ATOM 1761 O O . LEU A 1 221 ? -0.672 4.646 -5.087 1.00 88.31 221 LEU A O 1
ATOM 1765 N N . ALA A 1 222 ? -2.694 5.603 -4.997 1.00 84.31 222 ALA A N 1
ATOM 1766 C CA . ALA A 1 222 ? -3.002 5.018 -3.704 1.00 84.31 222 ALA A CA 1
ATOM 1767 C C . ALA A 1 222 ? -3.181 3.497 -3.832 1.00 84.31 222 ALA A C 1
ATOM 1769 O O . ALA A 1 222 ? -3.774 3.000 -4.801 1.00 84.31 222 ALA A O 1
ATOM 1770 N N . ARG A 1 223 ? -2.714 2.750 -2.823 1.00 85.25 223 ARG A N 1
ATOM 1771 C CA . ARG A 1 223 ? -3.014 1.319 -2.686 1.00 85.25 223 ARG A CA 1
ATOM 1772 C C . ARG A 1 223 ? -4.519 1.162 -2.462 1.00 85.25 223 ARG A C 1
ATOM 1774 O O . ARG A 1 223 ? -5.044 1.584 -1.433 1.00 85.25 223 ARG A O 1
ATOM 1781 N N . GLN A 1 224 ? -5.208 0.556 -3.431 1.00 90.62 224 GLN A N 1
ATOM 1782 C CA . GLN A 1 224 ? -6.663 0.359 -3.402 1.00 90.62 224 GLN A CA 1
ATOM 1783 C C . GLN A 1 224 ? -7.170 -0.295 -2.106 1.00 90.62 224 GLN A C 1
ATOM 1785 O O . GLN A 1 224 ? -8.183 0.187 -1.593 1.00 90.62 224 GLN A O 1
ATOM 1790 N N . PRO A 1 225 ? -6.487 -1.312 -1.536 1.00 95.12 225 PRO A N 1
ATOM 1791 C CA . PRO A 1 225 ? -6.940 -1.930 -0.298 1.00 95.12 225 PRO A CA 1
ATOM 1792 C C . PRO A 1 225 ? -7.175 -0.952 0.848 1.00 95.12 225 PRO A C 1
ATOM 1794 O O . PRO A 1 225 ? -8.216 -0.999 1.487 1.00 95.12 225 PRO A O 1
ATOM 1797 N N . ALA A 1 226 ? -6.277 0.006 1.077 1.00 92.56 226 ALA A N 1
ATOM 1798 C CA . ALA A 1 226 ? -6.411 0.903 2.224 1.00 92.56 226 ALA A CA 1
ATOM 1799 C C . ALA A 1 226 ? -7.617 1.846 2.142 1.00 92.56 226 ALA A C 1
ATOM 1801 O O . ALA A 1 226 ? -8.105 2.293 3.175 1.00 92.56 226 ALA A O 1
ATOM 1802 N N . ILE A 1 227 ? -8.122 2.138 0.942 1.00 93.75 227 ILE A N 1
ATOM 1803 C CA . ILE A 1 227 ? -9.350 2.928 0.776 1.00 93.75 227 ILE A CA 1
ATOM 1804 C C . ILE A 1 227 ? -10.579 2.010 0.790 1.00 93.75 227 ILE A C 1
ATOM 1806 O O . ILE A 1 227 ? -11.627 2.382 1.312 1.00 93.75 227 ILE A O 1
ATOM 1810 N N . ARG A 1 228 ? -10.471 0.812 0.205 1.00 95.38 228 ARG A N 1
ATOM 1811 C CA . ARG A 1 228 ? -11.602 -0.108 0.011 1.00 95.38 228 ARG A CA 1
ATOM 1812 C C . ARG A 1 228 ? -11.941 -0.961 1.223 1.00 95.38 228 ARG A C 1
ATOM 1814 O O . ARG A 1 228 ? -13.110 -1.271 1.415 1.00 95.38 228 ARG A O 1
ATOM 1821 N N . ASP A 1 229 ? -10.933 -1.356 1.985 1.00 96.94 229 ASP A N 1
ATOM 1822 C CA . ASP A 1 229 ? -11.034 -2.440 2.964 1.00 96.94 229 ASP A CA 1
ATOM 1823 C C . ASP A 1 229 ? -10.695 -1.989 4.395 1.00 96.94 229 ASP A C 1
ATOM 1825 O O . ASP A 1 229 ? -10.839 -2.764 5.338 1.00 96.94 229 ASP A O 1
ATOM 1829 N N . SER A 1 230 ? -10.297 -0.725 4.594 1.00 96.12 230 SER A N 1
ATOM 1830 C CA . SER A 1 230 ? -10.174 -0.156 5.942 1.00 96.12 230 SER A CA 1
ATOM 1831 C C . SER A 1 230 ? -11.553 0.030 6.573 1.00 96.12 230 SER A C 1
ATOM 1833 O O . SER A 1 230 ? -12.435 0.659 5.983 1.00 96.12 230 SER A O 1
ATOM 1835 N N . TRP A 1 231 ? -11.718 -0.456 7.805 1.00 96.50 231 TRP A N 1
ATOM 1836 C CA . TRP A 1 231 ? -12.983 -0.405 8.545 1.00 96.50 231 TRP A CA 1
ATOM 1837 C C . TRP A 1 231 ? -13.587 1.006 8.611 1.00 96.50 231 TRP A C 1
ATOM 1839 O O . TRP A 1 231 ? -14.785 1.174 8.388 1.00 96.50 231 TRP A O 1
ATOM 1849 N N . CYS A 1 232 ? -12.757 2.027 8.840 1.00 96.56 232 CYS A N 1
ATOM 1850 C CA . CYS A 1 232 ? -13.183 3.423 8.976 1.00 96.56 232 CYS A CA 1
ATOM 1851 C C . CYS A 1 232 ? -13.934 3.982 7.755 1.00 96.56 232 CYS A C 1
ATOM 1853 O O . CYS A 1 232 ? -14.708 4.927 7.896 1.00 96.56 232 CYS A O 1
ATOM 1855 N N . PHE A 1 233 ? -13.744 3.403 6.566 1.00 96.81 233 PHE A N 1
ATOM 1856 C CA . PHE A 1 233 ? -14.450 3.812 5.351 1.00 96.81 233 PHE A CA 1
ATOM 1857 C C . PHE A 1 233 ? -15.672 2.949 5.032 1.00 96.81 233 PHE A C 1
ATOM 1859 O O . PHE A 1 233 ? -16.407 3.269 4.099 1.00 96.81 233 PHE A O 1
ATOM 1866 N N . GLY A 1 234 ? -15.945 1.896 5.812 1.00 94.94 234 GLY A N 1
ATOM 1867 C CA . GLY A 1 234 ? -17.089 1.008 5.589 1.00 94.94 234 GLY A CA 1
ATOM 1868 C C . GLY A 1 234 ? -18.432 1.746 5.598 1.00 94.94 234 GLY A C 1
ATOM 1869 O O . GLY A 1 234 ? -19.323 1.419 4.818 1.00 94.94 234 GLY A O 1
ATOM 1870 N N . GLY A 1 235 ? -18.551 2.801 6.411 1.00 95.00 235 GLY A N 1
ATOM 1871 C CA . GLY A 1 235 ? -19.732 3.670 6.452 1.00 95.00 235 GLY A CA 1
ATOM 1872 C C . GLY A 1 235 ? -19.896 4.601 5.244 1.00 95.00 235 GLY A C 1
ATOM 1873 O O . GLY A 1 235 ? -20.954 5.201 5.093 1.00 95.00 235 GLY A O 1
ATOM 1874 N N . TYR A 1 236 ? -18.886 4.722 4.376 1.00 97.69 236 TYR A N 1
ATOM 1875 C CA . TYR A 1 236 ? -18.878 5.652 3.239 1.00 97.69 236 TYR A CA 1
ATOM 1876 C C . TYR A 1 236 ? -19.094 4.977 1.885 1.00 97.69 236 TYR A C 1
ATOM 1878 O O . TYR A 1 236 ? -18.980 5.631 0.853 1.00 97.69 236 TYR A O 1
ATOM 1886 N N . ALA A 1 237 ? -19.438 3.688 1.857 1.00 95.19 237 ALA A N 1
ATOM 1887 C CA . ALA A 1 237 ? -19.584 2.928 0.614 1.00 95.19 237 ALA A CA 1
ATOM 1888 C C . ALA A 1 237 ? -20.576 3.552 -0.392 1.00 95.19 237 ALA A C 1
ATOM 1890 O O . ALA A 1 237 ? -20.411 3.383 -1.600 1.00 95.19 237 ALA A O 1
ATOM 1891 N N . GLU A 1 238 ? -21.582 4.286 0.093 1.00 96.69 238 GLU A N 1
ATOM 1892 C CA . GLU A 1 238 ? -22.580 4.982 -0.732 1.00 96.69 238 GLU A CA 1
ATOM 1893 C C . GLU A 1 238 ? -22.319 6.494 -0.856 1.00 96.69 238 GLU A C 1
ATOM 1895 O O . GLU A 1 238 ? -23.016 7.187 -1.600 1.00 96.69 238 GLU A O 1
ATOM 1900 N N . GLU A 1 239 ? -21.305 7.019 -0.163 1.00 98.31 239 GLU A N 1
ATOM 1901 C CA . GLU A 1 239 ? -21.018 8.449 -0.139 1.00 98.31 239 GLU A CA 1
ATOM 1902 C C . GLU A 1 239 ? -20.422 8.913 -1.477 1.00 98.31 239 GLU A C 1
ATOM 1904 O O . GLU A 1 239 ? -19.416 8.360 -1.943 1.00 98.31 239 GLU A O 1
ATOM 1909 N N . PRO A 1 240 ? -20.968 9.973 -2.105 1.00 98.25 240 PRO A N 1
ATOM 1910 C CA . PRO A 1 240 ? -20.489 10.438 -3.404 1.00 98.25 240 PRO A CA 1
ATOM 1911 C C . PRO A 1 240 ? -19.001 10.803 -3.423 1.00 98.25 240 PRO A C 1
ATOM 1913 O O . PRO A 1 240 ? -18.323 10.530 -4.411 1.00 98.25 240 PRO A O 1
ATOM 1916 N N . ALA A 1 241 ? -18.486 11.400 -2.342 1.00 96.94 241 ALA A N 1
ATOM 1917 C CA . ALA A 1 241 ? -17.074 11.772 -2.235 1.00 96.94 241 ALA A CA 1
ATOM 1918 C C . ALA A 1 241 ? -16.153 10.541 -2.230 1.00 96.94 241 ALA A C 1
ATOM 1920 O O . ALA A 1 241 ? -15.108 10.547 -2.877 1.00 96.94 241 ALA A O 1
ATOM 1921 N N . TYR A 1 242 ? -16.568 9.469 -1.554 1.00 97.31 242 TYR A N 1
ATOM 1922 C CA . TYR A 1 242 ? -15.836 8.207 -1.502 1.00 97.31 242 TYR A CA 1
ATOM 1923 C C . TYR A 1 242 ? -15.836 7.497 -2.862 1.00 97.31 242 TYR A C 1
ATOM 1925 O O . TYR A 1 242 ? -14.779 7.134 -3.386 1.00 97.31 242 TYR A O 1
ATOM 1933 N N . LEU A 1 243 ? -17.010 7.380 -3.488 1.00 97.75 243 LEU A N 1
ATOM 1934 C CA . LEU A 1 243 ? -17.153 6.781 -4.818 1.00 97.75 243 LEU A CA 1
ATOM 1935 C C . LEU A 1 243 ? -16.362 7.543 -5.891 1.00 97.75 243 LEU A C 1
ATOM 1937 O O . LEU A 1 243 ? -15.793 6.925 -6.793 1.00 97.75 243 LEU A O 1
ATOM 1941 N N . ASP A 1 244 ? -16.301 8.872 -5.793 1.00 97.50 244 ASP A N 1
ATOM 1942 C CA . ASP A 1 244 ? -15.510 9.706 -6.697 1.00 97.50 244 ASP A CA 1
ATOM 1943 C C . ASP A 1 244 ? -14.005 9.422 -6.588 1.00 97.50 244 ASP A C 1
ATOM 1945 O O . ASP A 1 244 ? -13.338 9.302 -7.615 1.00 97.50 244 ASP A O 1
ATOM 1949 N N . VAL A 1 245 ? -13.477 9.236 -5.371 1.00 96.19 245 VAL A N 1
ATOM 1950 C CA . VAL A 1 245 ? -12.071 8.848 -5.158 1.00 96.19 245 VAL A CA 1
ATOM 1951 C C . VAL A 1 245 ? -11.777 7.481 -5.769 1.00 96.19 245 VAL A C 1
ATOM 1953 O O . VAL A 1 245 ? -10.800 7.337 -6.502 1.00 96.19 245 VAL A O 1
ATOM 1956 N N . LEU A 1 246 ? -12.635 6.485 -5.535 1.00 96.19 246 LEU A N 1
ATOM 1957 C CA . LEU A 1 246 ? -12.442 5.154 -6.117 1.00 96.19 246 LEU A CA 1
ATOM 1958 C C . LEU A 1 246 ? -12.471 5.179 -7.650 1.00 96.19 246 LEU A C 1
ATOM 1960 O O . LEU A 1 246 ? -11.644 4.524 -8.289 1.00 96.19 246 LEU A O 1
ATOM 1964 N N . ARG A 1 247 ? -13.410 5.932 -8.235 1.00 97.00 247 ARG A N 1
ATOM 1965 C CA . ARG A 1 247 ? -13.525 6.091 -9.688 1.00 97.00 247 ARG A CA 1
ATOM 1966 C C . ARG A 1 247 ? -12.292 6.772 -10.271 1.00 97.00 247 ARG A C 1
ATOM 1968 O O . ARG A 1 247 ? -11.744 6.271 -11.245 1.00 97.00 247 ARG A O 1
ATOM 1975 N N . GLU A 1 248 ? -11.841 7.877 -9.683 1.00 96.12 248 GLU A N 1
ATOM 1976 C CA . GLU A 1 248 ? -10.671 8.612 -10.176 1.00 96.12 248 GLU A CA 1
ATOM 1977 C C . GLU A 1 248 ? -9.407 7.742 -10.190 1.00 96.12 248 GLU A C 1
ATOM 1979 O O . GLU A 1 248 ? -8.662 7.754 -11.176 1.00 96.12 248 GLU A O 1
ATOM 1984 N N . GLN A 1 249 ? -9.196 6.938 -9.145 1.00 94.25 249 GLN A N 1
ATOM 1985 C CA . GLN A 1 249 ? -8.041 6.047 -9.067 1.00 94.25 249 GLN A CA 1
ATOM 1986 C C . GLN A 1 249 ? -8.095 4.961 -10.149 1.00 94.25 249 GLN A C 1
ATOM 1988 O O . GLN A 1 249 ? -7.074 4.663 -10.772 1.00 94.25 249 GLN A O 1
ATOM 1993 N N . GLU A 1 250 ? -9.273 4.385 -10.406 1.00 95.81 250 GLU A N 1
ATOM 1994 C CA . GLU A 1 250 ? -9.442 3.396 -11.477 1.00 95.81 250 GLU A CA 1
ATOM 1995 C C . GLU A 1 250 ? -9.244 4.025 -12.861 1.00 95.81 250 GLU A C 1
ATOM 1997 O O . GLU A 1 250 ? -8.554 3.464 -13.710 1.00 95.81 250 GLU A O 1
ATOM 2002 N N . GLU A 1 251 ? -9.767 5.231 -13.084 1.00 97.06 251 GLU A N 1
ATOM 2003 C CA . GLU A 1 251 ? -9.560 5.959 -14.335 1.00 97.06 251 GLU A CA 1
ATOM 2004 C C . GLU A 1 251 ? -8.077 6.280 -14.576 1.00 97.06 251 GLU A C 1
ATOM 2006 O O . GLU A 1 251 ? -7.604 6.194 -15.711 1.00 97.06 251 GLU A O 1
ATOM 2011 N N . ARG A 1 252 ? -7.309 6.621 -13.532 1.00 95.94 252 ARG A N 1
ATOM 2012 C CA . ARG A 1 252 ? -5.851 6.809 -13.642 1.00 95.94 252 ARG A CA 1
ATOM 2013 C C . ARG A 1 252 ? -5.136 5.526 -14.037 1.00 95.94 252 ARG A C 1
ATOM 2015 O O . ARG A 1 252 ? -4.315 5.554 -14.952 1.00 95.94 252 ARG A O 1
ATOM 2022 N N . ARG A 1 253 ? -5.472 4.411 -13.387 1.00 96.75 253 ARG A N 1
ATOM 2023 C CA . ARG A 1 253 ? -4.930 3.080 -13.698 1.00 96.75 253 ARG A CA 1
ATOM 2024 C C . ARG A 1 253 ? -5.258 2.663 -15.133 1.00 96.75 253 ARG A C 1
ATOM 2026 O O . ARG A 1 253 ? -4.381 2.208 -15.861 1.00 96.75 253 ARG A O 1
ATOM 2033 N N . ALA A 1 254 ? -6.492 2.893 -15.582 1.00 97.94 254 ALA A N 1
ATOM 2034 C CA . ALA A 1 254 ? -6.909 2.645 -16.961 1.00 97.94 254 ALA A CA 1
ATOM 2035 C C . ALA A 1 254 ? -6.111 3.482 -17.977 1.00 97.94 254 ALA A C 1
ATOM 2037 O O . ALA A 1 254 ? -5.604 2.924 -18.948 1.00 97.94 254 ALA A O 1
ATOM 2038 N N . ARG A 1 255 ? -5.920 4.787 -17.726 1.00 97.94 255 ARG A N 1
ATOM 2039 C CA . ARG A 1 255 ? -5.101 5.653 -18.597 1.00 97.94 255 ARG A CA 1
ATOM 2040 C C . ARG A 1 255 ? -3.646 5.195 -18.684 1.00 97.94 255 ARG A C 1
ATOM 2042 O O . ARG A 1 255 ? -3.057 5.261 -19.758 1.00 97.94 255 ARG A O 1
ATOM 2049 N N . LEU A 1 256 ? -3.066 4.733 -17.576 1.00 97.88 256 LEU A N 1
ATOM 2050 C CA . LEU A 1 256 ? -1.702 4.195 -17.566 1.00 97.88 256 LEU A CA 1
ATOM 2051 C C . LEU A 1 256 ? -1.599 2.914 -18.400 1.00 97.88 256 LEU A C 1
ATOM 2053 O O . LEU A 1 256 ? -0.703 2.820 -19.233 1.00 97.88 256 LEU A O 1
ATOM 2057 N N . ARG A 1 257 ? -2.548 1.980 -18.250 1.00 97.94 257 ARG A N 1
ATOM 2058 C CA . ARG A 1 257 ? -2.618 0.765 -19.083 1.00 97.94 257 ARG A CA 1
ATOM 2059 C C . ARG A 1 257 ? -2.773 1.084 -20.571 1.00 97.94 257 ARG A C 1
ATOM 2061 O O . ARG A 1 257 ? -2.096 0.479 -21.392 1.00 97.94 257 ARG A O 1
ATOM 2068 N N . GLU A 1 258 ? -3.619 2.052 -20.923 1.00 98.31 258 GLU A N 1
ATOM 2069 C CA . GLU A 1 258 ? -3.812 2.483 -22.316 1.00 98.31 258 GLU A CA 1
ATOM 2070 C C . GLU A 1 258 ? -2.539 3.104 -22.911 1.00 98.31 258 GLU A C 1
ATOM 2072 O O . GLU A 1 258 ? -2.196 2.850 -24.066 1.00 98.31 258 GLU A O 1
ATOM 2077 N N . LYS A 1 259 ? -1.819 3.904 -22.118 1.00 97.94 259 LYS A N 1
ATOM 2078 C CA . LYS A 1 259 ? -0.590 4.582 -22.542 1.00 97.94 259 LYS A CA 1
ATOM 2079 C C . LYS A 1 259 ? 0.611 3.633 -22.643 1.00 97.94 259 LYS A C 1
ATOM 2081 O O . LYS A 1 259 ? 1.473 3.842 -23.498 1.00 97.94 259 LYS A O 1
ATOM 2086 N N . LEU A 1 260 ? 0.666 2.604 -21.794 1.00 98.44 260 LEU A N 1
ATOM 2087 C CA . LEU A 1 260 ? 1.841 1.755 -21.593 1.00 98.44 260 LEU A CA 1
ATOM 2088 C C . LEU A 1 260 ? 2.463 1.216 -22.897 1.00 98.44 260 LEU A C 1
ATOM 2090 O O . LEU A 1 260 ? 3.666 1.411 -23.060 1.00 98.44 260 LEU A O 1
ATOM 2094 N N . PRO A 1 261 ? 1.725 0.639 -23.871 1.00 98.31 261 PRO A N 1
ATOM 2095 C CA . PRO A 1 261 ? 2.339 0.115 -25.096 1.00 98.31 261 PRO A CA 1
ATOM 2096 C C . PRO A 1 261 ? 3.126 1.162 -25.894 1.00 98.31 261 PRO A C 1
ATOM 2098 O O . PRO A 1 261 ? 4.181 0.859 -26.450 1.00 98.31 261 PRO A O 1
ATOM 2101 N N . ALA A 1 262 ? 2.640 2.408 -25.935 1.00 98.25 262 ALA A N 1
ATOM 2102 C CA . ALA A 1 262 ? 3.344 3.499 -26.603 1.00 98.25 262 ALA A CA 1
ATOM 2103 C C . ALA A 1 262 ? 4.612 3.905 -25.838 1.00 98.25 262 ALA A C 1
ATOM 2105 O O . ALA A 1 262 ? 5.644 4.155 -26.459 1.00 98.25 262 ALA A O 1
ATOM 2106 N N . THR A 1 263 ? 4.549 3.920 -24.503 1.00 98.19 263 THR A N 1
ATOM 2107 C CA . THR A 1 263 ? 5.710 4.180 -23.641 1.00 98.19 263 THR A CA 1
ATOM 2108 C C . THR A 1 263 ? 6.782 3.103 -23.821 1.00 98.19 263 THR A C 1
ATOM 2110 O O . THR A 1 263 ? 7.943 3.440 -24.039 1.00 98.19 263 THR A O 1
ATOM 2113 N N . LEU A 1 264 ? 6.416 1.817 -23.824 1.00 98.19 264 LEU A N 1
ATOM 2114 C CA . LEU A 1 264 ? 7.370 0.722 -24.049 1.00 98.19 264 LEU A CA 1
ATOM 2115 C C . LEU A 1 264 ? 8.057 0.840 -25.420 1.00 98.19 264 LEU A C 1
ATOM 2117 O O . LEU A 1 264 ? 9.281 0.734 -25.514 1.00 98.19 264 LEU A O 1
ATOM 2121 N N . ALA A 1 265 ? 7.289 1.168 -26.466 1.00 97.94 265 ALA A N 1
ATOM 2122 C CA . ALA A 1 265 ? 7.821 1.393 -27.808 1.00 97.94 265 ALA A CA 1
ATOM 2123 C C . ALA A 1 265 ? 8.779 2.599 -27.889 1.00 97.94 265 ALA A C 1
ATOM 2125 O O . ALA A 1 265 ? 9.793 2.518 -28.580 1.00 97.94 265 ALA A O 1
ATOM 2126 N N . GLU A 1 266 ? 8.499 3.705 -27.183 1.00 96.94 266 GLU A N 1
ATOM 2127 C CA . GLU A 1 266 ? 9.423 4.852 -27.100 1.00 96.94 266 GLU A CA 1
ATOM 2128 C C . GLU A 1 266 ? 10.742 4.466 -26.418 1.00 96.94 266 GLU A C 1
ATOM 2130 O O . GLU A 1 266 ? 11.811 4.921 -26.828 1.00 96.94 266 GLU A O 1
ATOM 2135 N N . PHE A 1 267 ? 10.678 3.603 -25.404 1.00 95.25 267 PHE A N 1
ATOM 2136 C CA . PHE A 1 267 ? 11.846 3.144 -24.657 1.00 95.25 267 PHE A CA 1
ATOM 2137 C C . PHE A 1 267 ? 12.610 2.008 -25.345 1.00 95.25 267 PHE A C 1
ATOM 2139 O O . PHE A 1 267 ? 13.744 1.729 -24.940 1.00 95.25 267 PHE A O 1
ATOM 2146 N N . GLY A 1 268 ? 12.029 1.395 -26.381 1.00 97.06 268 GLY A N 1
ATOM 2147 C CA . GLY A 1 268 ? 12.618 0.277 -27.115 1.00 97.06 268 GLY A CA 1
ATOM 2148 C C . GLY A 1 268 ? 12.713 -1.005 -26.288 1.00 97.06 268 GLY A C 1
ATOM 2149 O O . GLY A 1 268 ? 13.661 -1.762 -26.475 1.00 97.06 268 GLY A O 1
ATOM 2150 N N . VAL A 1 269 ? 11.773 -1.214 -25.363 1.00 96.69 269 VAL A N 1
ATOM 2151 C CA . VAL A 1 269 ? 11.704 -2.396 -24.493 1.00 96.69 269 VAL A CA 1
ATOM 2152 C C . VAL A 1 269 ? 10.418 -3.173 -24.738 1.00 96.69 269 VAL A C 1
ATOM 2154 O O . VAL A 1 269 ? 9.406 -2.608 -25.157 1.00 96.69 269 VAL A O 1
ATOM 2157 N N . GLU A 1 270 ? 10.454 -4.466 -24.442 1.00 94.06 270 GLU A N 1
ATOM 2158 C CA . GLU A 1 270 ? 9.305 -5.364 -24.530 1.00 94.06 270 GLU A CA 1
ATOM 2159 C C . GLU A 1 270 ? 9.165 -6.140 -23.216 1.00 94.06 270 GLU A C 1
ATOM 2161 O O . GLU A 1 270 ? 10.150 -6.390 -22.513 1.00 94.06 270 GLU A O 1
ATOM 2166 N N . LEU A 1 271 ? 7.920 -6.470 -22.869 1.00 91.62 271 LEU A N 1
ATOM 2167 C CA . LEU A 1 271 ? 7.614 -7.299 -21.709 1.00 91.62 271 LEU A CA 1
ATOM 2168 C C . LEU A 1 271 ? 8.114 -8.732 -21.912 1.00 91.62 271 LEU A C 1
ATOM 2170 O O . LEU A 1 271 ? 7.861 -9.304 -22.992 1.00 91.62 271 LEU A O 1
#

Sequence (271 aa):
MEKLPPVITDIEELFDNAESYSVIAWLKEMSGEVDQAIAWTLRARDLEPENPDHVYRLADLYATIGDFETALQLEPQPGLGLLFQMRRWEELIDQAEFLMIDDPSNIDIRFMLSFAYNATGQFESTLHVLSTTGLPDSVIDDEVRSIAELEAFMTLMNALAGIGTKETLELAQSMADYWETGPWHGDIGWLATWRACGLAILDRHEEALQMLPRVKESAWLARQPAIRDSWCFGGYAEEPAYLDVLREQEERRARLREKLPATLAEFGVEL

Foldseek 3Di:
DPDDDPVLVVLCVVDPALVSLQVVLVVCQQLLVLLLSLLSLLVSCVRPVPDLVSLQVNLLSCLLLVNNVVSCVSPVPDALSSCQSVLVLVVSLVRLVVVCVVVVLDLQSLLSNLLSCLLVLVLVVLCVSCVPNCPPCCPVPHDDPDPSNVSSNLSNLLSLLSVPDPVSLVVSLVSLVCLVPNPPDDQAAPSLLSNLLSCLSVVVNVVSLVRLLRNLVGSHQHRPSSLPRRNSCPVCPVPPSSVVSVVSSNVSSVVSVVCNVVSNVVSVGDD

pLDDT: mean 93.55, std 7.33, range [48.12, 98.75]

Radius of gyration: 19.54 Å; chains: 1; bounding box: 50×36×54 Å